Protein AF-A0A9D2PP36-F1 (afdb_monomer_lite)

Foldseek 3Di:
DKFFFPDPDDDDDPVRVVVVVVQQWDWDADPVGITIIADADLQDADPQLALPDDDDDPDPVVVLVVLVVQVVSKDKDKAWLLQKAKTFTDGGPDDQPDPSSVLLNVSSVSLCVALRMWIAGSVSHIARAHNQAVVQLCVQLVHDDPVLVVDDSHVNRVSSNVSSNPGGAMWIWMGTNRGTNHTKGPDPPIDDDDRPSVVVVVVVVVVVVVVVVVD

Secondary structure (DSSP, 8-state):
-EEEE---SPPPPHHHHHHHHHTTEEEEEETTEEEEEEEBP-----S---TT-----SSHHHHHHHHHHHHHH-EEEEEEGGG-EEEEEEEESS---SHHHHHHHHHHHHHHHHT-EEEE-TTS-EEEBPGGGHHHHHHHHT---TTTTTS-HHHHHHHHHHHHHH--SEEEEEEETTEEEEEEE-STTSPPP--HHHHHHHHHHHHHHHHHHT-

Sequence (215 aa):
MLASILWQGSLPDEEEIYRMKEAGYHFVEQADGFRICLSLDPTPSGNYYADSFSKEFRKEVELHEYLAEIEKRAQWITVPTKKMRVYATGRLVDGPKSKEEEHCARIFRDTQNSAGLLLKTDQQETYQMGKTAISTLEGRARISGNALGKVSTSVFSEILNECLKVAKGKALIRLSEGKVRAIHSAEKNGYQIFPLSELFMQASVYIHGEYEKTK

Structure (mmCIF, N/CA/C/O backbone):
data_AF-A0A9D2PP36-F1
#
_entry.id   AF-A0A9D2PP36-F1
#
loop_
_atom_site.group_PDB
_atom_site.id
_atom_site.type_symbol
_atom_site.label_atom_id
_atom_site.label_alt_id
_atom_site.label_comp_id
_atom_site.label_asym_id
_atom_site.label_entity_id
_atom_site.label_seq_id
_atom_site.pdbx_PDB_ins_code
_atom_site.Cartn_x
_atom_site.Cartn_y
_atom_site.Cartn_z
_atom_site.occupancy
_atom_site.B_iso_or_equiv
_atom_site.auth_seq_id
_atom_site.auth_comp_id
_atom_site.auth_asym_id
_atom_site.auth_atom_id
_atom_site.pdbx_PDB_model_num
ATOM 1 N N . MET A 1 1 ? 7.859 5.491 13.410 1.00 88.94 1 MET A N 1
ATOM 2 C CA . MET A 1 1 ? 7.066 6.710 13.122 1.00 88.94 1 MET A CA 1
ATOM 3 C C . MET A 1 1 ? 5.568 6.437 13.233 1.00 88.94 1 MET A C 1
ATOM 5 O O . MET A 1 1 ? 5.119 5.399 12.761 1.00 88.94 1 MET A O 1
ATOM 9 N N . LEU A 1 2 ? 4.807 7.362 13.830 1.00 92.88 2 LEU A N 1
ATOM 10 C CA . LEU A 1 2 ? 3.346 7.281 13.955 1.00 92.88 2 LEU A CA 1
ATOM 11 C C . LEU A 1 2 ? 2.645 8.207 12.956 1.00 92.88 2 LEU A C 1
ATOM 13 O O . LEU A 1 2 ? 2.985 9.388 12.845 1.00 92.88 2 LEU A O 1
ATOM 17 N N . ALA A 1 3 ? 1.624 7.679 12.287 1.00 94.25 3 ALA A N 1
ATOM 18 C CA . ALA A 1 3 ? 0.719 8.439 11.435 1.00 94.25 3 ALA A CA 1
ATOM 19 C C . ALA A 1 3 ? -0.715 8.310 11.946 1.00 94.25 3 ALA A C 1
ATOM 21 O O . ALA A 1 3 ? -1.180 7.206 12.230 1.00 94.25 3 ALA A O 1
ATOM 22 N N . SER A 1 4 ? -1.430 9.427 12.043 1.00 93.56 4 SER A N 1
ATOM 23 C CA . SER A 1 4 ? -2.863 9.400 12.297 1.00 93.56 4 SER A CA 1
ATOM 24 C C . SER A 1 4 ? -3.629 8.921 11.068 1.00 93.56 4 SER A C 1
ATOM 26 O O . SER A 1 4 ? -3.194 9.092 9.924 1.00 93.56 4 SER A O 1
ATOM 28 N N . ILE A 1 5 ? -4.792 8.333 11.316 1.00 94.12 5 ILE A N 1
ATOM 29 C CA . ILE A 1 5 ? -5.774 7.971 10.293 1.00 94.12 5 ILE A CA 1
ATOM 30 C C . ILE A 1 5 ? -6.944 8.953 10.335 1.00 94.12 5 ILE A C 1
ATOM 32 O O . ILE A 1 5 ? -7.252 9.515 11.388 1.00 94.12 5 ILE A O 1
ATOM 36 N N . LEU A 1 6 ? -7.609 9.166 9.200 1.00 89.38 6 LEU A N 1
ATOM 37 C CA . LEU A 1 6 ? -8.900 9.853 9.203 1.00 89.38 6 LEU A CA 1
ATOM 38 C C . LEU A 1 6 ? -9.965 8.874 9.702 1.00 89.38 6 LEU A C 1
ATOM 40 O O . LEU A 1 6 ? -10.354 7.951 8.992 1.00 89.38 6 LEU A O 1
ATOM 44 N N . TRP A 1 7 ? -10.391 9.061 10.949 1.00 82.69 7 TRP A N 1
ATOM 45 C CA . TRP A 1 7 ? -11.455 8.281 11.573 1.00 82.69 7 TRP A CA 1
ATOM 46 C C . TRP A 1 7 ? -12.788 9.008 11.403 1.00 82.69 7 TRP A C 1
ATOM 48 O O . TRP A 1 7 ? -12.932 10.133 11.876 1.00 82.69 7 TRP A O 1
ATOM 58 N N . GLN A 1 8 ? -13.750 8.380 10.725 1.00 67.06 8 GLN A N 1
ATOM 59 C CA . GLN A 1 8 ? -15.104 8.929 10.554 1.00 67.06 8 GLN A CA 1
ATOM 60 C C . GLN A 1 8 ? -16.155 8.265 11.452 1.00 67.06 8 GLN A C 1
ATOM 62 O O . GLN A 1 8 ? -17.318 8.658 11.427 1.00 67.06 8 GLN A O 1
ATOM 67 N N . GLY A 1 9 ? -15.758 7.284 12.267 1.00 69.75 9 GLY A N 1
ATOM 68 C CA . GLY A 1 9 ? -16.640 6.694 13.268 1.00 69.75 9 GLY A CA 1
ATOM 69 C C . GLY A 1 9 ? -16.872 7.623 14.461 1.00 69.75 9 GLY A C 1
ATOM 70 O O . GLY A 1 9 ? -16.144 8.596 14.674 1.00 69.75 9 GLY A O 1
ATOM 71 N N . SER A 1 10 ? -17.857 7.276 15.290 1.00 77.06 10 SER A N 1
ATOM 72 C CA . SER A 1 10 ? -17.939 7.812 16.649 1.00 77.06 10 SER A CA 1
ATOM 73 C C . SER A 1 10 ? -16.648 7.522 17.415 1.00 77.06 10 SER A C 1
ATOM 75 O O . SER A 1 10 ? -15.896 6.605 17.068 1.00 77.06 10 SER A O 1
ATOM 77 N N . LEU A 1 11 ? -16.377 8.313 18.454 1.00 80.44 11 LEU A N 1
ATOM 78 C CA . LEU A 1 11 ? -15.279 8.008 19.366 1.00 80.44 11 LEU A CA 1
ATOM 79 C C . LEU A 1 11 ? -15.478 6.589 19.926 1.00 80.44 11 LEU A C 1
ATOM 81 O O . LEU A 1 11 ? -16.582 6.304 20.399 1.00 80.44 11 LEU A O 1
ATOM 85 N N . PRO A 1 12 ? -14.456 5.717 19.846 1.00 87.31 12 PRO A N 1
ATOM 86 C CA . PRO A 1 12 ? -14.548 4.369 20.386 1.00 87.31 12 PRO A CA 1
ATOM 87 C C . PRO A 1 12 ? -14.834 4.403 21.888 1.00 87.31 12 PRO A C 1
ATOM 89 O O . PRO A 1 12 ? -14.264 5.231 22.606 1.00 87.31 12 PRO A O 1
ATOM 92 N N . ASP A 1 13 ? -15.698 3.508 22.364 1.00 91.44 13 ASP A N 1
ATOM 93 C CA . ASP A 1 13 ? -15.898 3.313 23.801 1.00 91.44 13 ASP A CA 1
ATOM 94 C C . ASP A 1 13 ? -14.671 2.651 24.456 1.00 91.44 13 ASP A C 1
ATOM 96 O O . ASP A 1 13 ? -13.736 2.219 23.784 1.00 91.44 13 ASP A O 1
ATOM 100 N N . GLU A 1 14 ? -14.638 2.584 25.786 1.00 91.06 14 GLU A N 1
ATOM 101 C CA . GLU A 1 14 ? -13.466 2.096 26.523 1.00 91.06 14 GLU A CA 1
ATOM 102 C C . GLU A 1 14 ? -13.079 0.648 26.164 1.00 91.06 14 GLU A C 1
ATOM 104 O O . GLU A 1 14 ? -11.891 0.327 26.041 1.00 91.06 14 GLU A O 1
ATOM 109 N N . GLU A 1 15 ? -14.067 -0.217 25.926 1.00 93.12 15 GLU A N 1
ATOM 110 C CA . GLU A 1 15 ? -13.839 -1.612 25.548 1.00 93.12 15 GLU A CA 1
ATOM 111 C C . GLU A 1 15 ? -13.311 -1.714 24.108 1.00 93.12 15 GLU A C 1
ATOM 113 O O . GLU A 1 15 ? -12.403 -2.496 23.808 1.00 93.12 15 GLU A O 1
ATOM 118 N N . GLU A 1 16 ? -13.835 -0.889 23.201 1.00 90.88 16 GLU A N 1
ATOM 119 C CA . GLU A 1 16 ? -13.342 -0.771 21.836 1.00 90.88 16 GLU A CA 1
ATOM 120 C C . GLU A 1 16 ? -11.911 -0.230 21.802 1.00 90.88 16 GLU A C 1
ATOM 122 O O . GLU A 1 16 ? -11.067 -0.814 21.120 1.00 90.88 16 GLU A O 1
ATOM 127 N N . ILE A 1 17 ? -11.595 0.799 22.595 1.00 91.38 17 ILE A N 1
ATOM 128 C CA . ILE A 1 17 ? -10.230 1.319 22.745 1.00 91.38 17 ILE A CA 1
ATOM 129 C C . ILE A 1 17 ? -9.283 0.205 23.192 1.00 91.38 17 ILE A C 1
ATOM 131 O O . ILE A 1 17 ? -8.188 0.087 22.640 1.00 91.38 17 ILE A O 1
ATOM 135 N N . TYR A 1 18 ? -9.680 -0.616 24.168 1.00 93.31 18 TYR A N 1
ATOM 136 C CA . TYR A 1 18 ? -8.857 -1.730 24.639 1.00 93.31 18 TYR A CA 1
ATOM 137 C C . TYR A 1 18 ? -8.550 -2.721 23.505 1.00 93.31 18 TYR A C 1
ATOM 139 O O . TYR A 1 18 ? -7.379 -2.967 23.204 1.00 93.31 18 TYR A O 1
ATOM 147 N N . ARG A 1 19 ? -9.579 -3.193 22.788 1.00 92.25 19 ARG A N 1
ATOM 148 C CA . ARG A 1 19 ? -9.412 -4.106 21.639 1.00 92.25 19 ARG A CA 1
ATOM 149 C C . ARG A 1 19 ? -8.581 -3.489 20.514 1.00 92.25 19 ARG A C 1
ATOM 151 O O . ARG A 1 19 ? -7.785 -4.170 19.868 1.00 92.25 19 ARG A O 1
ATOM 158 N N . MET A 1 20 ? -8.752 -2.194 20.258 1.00 91.75 20 MET A N 1
ATOM 159 C CA . MET A 1 20 ? -7.961 -1.469 19.266 1.00 91.75 20 MET A CA 1
ATOM 160 C C . MET A 1 20 ? -6.496 -1.365 19.704 1.00 91.75 20 MET A C 1
ATOM 162 O O . MET A 1 20 ? -5.602 -1.592 18.896 1.00 91.75 20 MET A O 1
ATOM 166 N N . LYS A 1 21 ? -6.200 -1.108 20.977 1.00 92.44 21 LYS A N 1
ATOM 167 C CA . LYS A 1 21 ? -4.812 -1.124 21.464 1.00 92.44 21 LYS A CA 1
ATOM 168 C C . LYS A 1 21 ? -4.155 -2.491 21.259 1.00 92.44 21 LYS A C 1
ATOM 170 O O . LYS A 1 21 ? -3.045 -2.541 20.735 1.00 92.44 21 LYS A O 1
ATOM 175 N N . GLU A 1 22 ? -4.853 -3.589 21.556 1.00 91.25 22 GLU A N 1
ATOM 176 C CA . GLU A 1 22 ? -4.356 -4.951 21.288 1.00 91.25 22 GLU A CA 1
ATOM 177 C C . GLU A 1 22 ? -4.108 -5.213 19.792 1.00 91.25 22 GLU A C 1
ATOM 179 O O . GLU A 1 22 ? -3.167 -5.910 19.408 1.00 91.25 22 GLU A O 1
ATOM 184 N N . ALA A 1 23 ? -4.909 -4.597 18.921 1.00 89.88 23 ALA A N 1
ATOM 185 C CA . ALA A 1 23 ? -4.732 -4.655 17.473 1.00 89.88 23 ALA A CA 1
ATOM 186 C C . ALA A 1 23 ? -3.631 -3.708 16.936 1.00 89.88 23 ALA A C 1
ATOM 188 O O . ALA A 1 23 ? -3.428 -3.629 15.718 1.00 89.88 23 ALA A O 1
ATOM 189 N N . GLY A 1 24 ? -2.908 -2.996 17.807 1.00 91.56 24 GLY A N 1
ATOM 190 C CA . GLY A 1 24 ? -1.782 -2.127 17.451 1.00 91.56 24 GLY A CA 1
ATOM 191 C C . GLY A 1 24 ? -2.177 -0.708 17.032 1.00 91.56 24 GLY A C 1
ATOM 192 O O . GLY A 1 24 ? -1.460 -0.083 16.252 1.00 91.56 24 GLY A O 1
ATOM 193 N N . TYR A 1 25 ? -3.330 -0.210 17.486 1.00 93.44 25 TYR A N 1
ATOM 194 C CA . TYR A 1 25 ? -3.702 1.198 17.329 1.00 93.44 25 TYR A CA 1
ATOM 195 C C . TYR A 1 25 ? -3.195 2.002 18.523 1.00 93.44 25 TYR A C 1
ATOM 197 O O . TYR A 1 25 ? -3.307 1.590 19.678 1.00 93.44 25 TYR A O 1
ATOM 205 N N . HIS A 1 26 ? -2.675 3.188 18.237 1.00 93.50 26 HIS A N 1
ATOM 206 C CA . HIS A 1 26 ? -2.198 4.124 19.239 1.00 93.50 26 HIS A CA 1
ATOM 207 C C . HIS A 1 26 ? -3.190 5.259 19.404 1.00 93.50 26 HIS A C 1
ATOM 209 O O . HIS A 1 26 ? -3.753 5.767 18.436 1.00 93.50 26 HIS A O 1
ATOM 215 N N . PHE A 1 27 ? -3.371 5.659 20.652 1.00 92.62 27 PHE A N 1
ATOM 216 C CA . PHE A 1 27 ? -4.319 6.677 21.043 1.00 92.62 27 PHE A CA 1
ATOM 217 C C . PHE A 1 27 ? -3.521 7.876 21.560 1.00 92.62 27 PHE A C 1
ATOM 219 O O . PHE A 1 27 ? -2.947 7.786 22.641 1.00 92.62 27 PHE A O 1
ATOM 226 N N . VAL A 1 28 ? -3.410 8.947 20.764 1.00 91.88 28 VAL A N 1
ATOM 227 C CA . VAL A 1 28 ? -2.498 10.070 21.040 1.00 91.88 28 VAL A CA 1
ATOM 228 C C . VAL A 1 28 ? -3.263 11.383 21.158 1.00 91.88 28 VAL A C 1
ATOM 230 O O . VAL A 1 28 ? -3.981 11.779 20.241 1.00 91.88 28 VAL A O 1
ATOM 233 N N . GLU A 1 29 ? -3.076 12.075 22.279 1.00 89.88 29 GLU A N 1
ATOM 234 C CA . GLU A 1 29 ? -3.601 13.421 22.500 1.00 89.88 29 GLU A CA 1
ATOM 235 C C . GLU A 1 29 ? -2.730 14.471 21.793 1.00 89.88 29 GLU A C 1
ATOM 237 O O . GLU A 1 29 ? -1.500 14.376 21.748 1.00 89.88 29 GLU A O 1
ATOM 242 N N . GLN A 1 30 ? -3.378 15.454 21.181 1.00 85.12 30 GLN A N 1
ATOM 243 C CA . GLN A 1 30 ? -2.770 16.560 20.450 1.00 85.12 30 GLN A CA 1
ATOM 244 C C . GLN A 1 30 ? -3.468 17.863 20.847 1.00 85.12 30 GLN A C 1
ATOM 246 O O . GLN A 1 30 ? -4.553 17.852 21.424 1.00 85.12 30 GLN A O 1
ATOM 251 N N . ALA A 1 31 ? -2.868 19.005 20.503 1.00 84.38 31 ALA A N 1
ATOM 252 C CA . ALA A 1 31 ? -3.434 20.316 20.831 1.00 84.38 31 ALA A CA 1
ATOM 253 C C . ALA A 1 31 ? -4.843 20.543 20.243 1.00 84.38 31 ALA A C 1
ATOM 255 O O . ALA A 1 31 ? -5.630 21.296 20.808 1.00 84.38 31 ALA A O 1
ATOM 256 N N . ASP A 1 32 ? -5.160 19.897 19.117 1.00 82.81 32 ASP A N 1
ATOM 257 C CA . ASP A 1 32 ? -6.461 19.945 18.440 1.00 82.81 32 ASP A CA 1
ATOM 258 C C . ASP A 1 32 ? -7.385 18.771 18.805 1.00 82.81 32 ASP A C 1
ATOM 260 O O . ASP A 1 32 ? -8.423 18.576 18.172 1.00 82.81 32 ASP A O 1
ATOM 264 N N . GLY A 1 33 ? -7.025 18.002 19.833 1.00 82.94 33 GLY A N 1
ATOM 265 C CA . GLY A 1 33 ? -7.810 16.896 20.355 1.00 82.94 33 GLY A CA 1
ATOM 266 C C . GLY A 1 33 ? -7.159 15.538 20.133 1.00 82.94 33 GLY A C 1
ATOM 267 O O . GLY A 1 33 ? -5.949 15.385 19.986 1.00 82.94 33 GLY A O 1
ATOM 268 N N . PHE A 1 34 ? -7.992 14.512 20.172 1.00 86.12 34 PHE A N 1
ATOM 269 C CA . PHE A 1 34 ? -7.550 13.135 20.256 1.00 86.12 34 PHE A CA 1
ATOM 270 C C . PHE A 1 34 ? -7.403 12.485 18.862 1.00 86.12 34 PHE A C 1
ATOM 272 O O . PHE A 1 34 ? -8.263 12.661 17.999 1.00 86.12 34 PHE A O 1
ATOM 279 N N . ARG A 1 35 ? -6.325 11.717 18.625 1.00 90.06 35 ARG A N 1
ATOM 280 C CA . ARG A 1 35 ? -6.049 11.049 17.338 1.00 90.06 35 ARG A CA 1
ATOM 281 C C . ARG A 1 35 ? -5.806 9.550 17.484 1.00 90.06 35 ARG A C 1
ATOM 283 O O . ARG A 1 35 ? -5.010 9.102 18.310 1.00 90.06 35 ARG A O 1
ATOM 290 N N . ILE A 1 36 ? -6.409 8.785 16.576 1.00 93.44 36 ILE A N 1
ATOM 291 C CA . ILE A 1 36 ? -6.114 7.362 16.379 1.00 93.44 36 ILE A CA 1
ATOM 292 C C . ILE A 1 36 ? -4.967 7.246 15.378 1.00 93.44 36 ILE A C 1
ATOM 294 O O . ILE A 1 36 ? -5.017 7.820 14.286 1.00 93.44 36 ILE A O 1
ATOM 298 N N . CYS A 1 37 ? -3.919 6.529 15.766 1.00 94.44 37 CYS A N 1
ATOM 299 C CA . CYS A 1 37 ? -2.658 6.468 15.044 1.00 94.44 37 CYS A CA 1
ATOM 300 C C . CYS A 1 37 ? -2.201 5.029 14.820 1.00 94.44 37 CYS A C 1
ATOM 302 O O . CYS A 1 37 ? -2.513 4.123 15.590 1.00 94.44 37 CYS A O 1
ATOM 304 N N . LEU A 1 38 ? -1.421 4.839 13.764 1.00 94.75 38 LEU A N 1
ATOM 305 C CA . LEU A 1 38 ? -0.800 3.578 13.398 1.00 94.75 38 LEU A CA 1
ATOM 306 C C . LEU A 1 38 ? 0.711 3.759 13.281 1.00 94.75 38 LEU A C 1
ATOM 308 O O . LEU A 1 38 ? 1.195 4.797 12.819 1.00 94.75 38 LEU A O 1
ATOM 312 N N . SER A 1 39 ? 1.444 2.732 13.701 1.00 93.94 39 SER A N 1
ATOM 313 C CA . SER A 1 39 ? 2.886 2.648 13.488 1.00 93.94 39 SER A CA 1
ATOM 314 C C . SER A 1 39 ? 3.156 2.269 12.040 1.00 93.94 39 SER A C 1
ATOM 316 O O . SER A 1 39 ? 2.715 1.218 11.576 1.00 93.94 39 SER A O 1
ATOM 318 N N . LEU A 1 40 ? 3.852 3.152 11.327 1.00 93.75 40 LEU A N 1
ATOM 319 C CA . LEU A 1 40 ? 4.241 2.919 9.944 1.00 93.75 40 LEU A CA 1
ATOM 320 C C . LEU A 1 40 ? 5.364 1.886 9.883 1.00 93.75 40 LEU A C 1
ATOM 322 O O . LEU A 1 40 ? 6.371 2.021 10.584 1.00 93.75 40 LEU A O 1
ATOM 326 N N . ASP A 1 41 ? 5.186 0.894 9.020 1.00 91.56 41 ASP A N 1
ATOM 327 C CA . ASP A 1 41 ? 6.193 -0.120 8.746 1.00 91.56 41 ASP A CA 1
ATOM 328 C C . ASP A 1 41 ? 7.430 0.507 8.068 1.00 91.56 41 ASP A C 1
ATOM 330 O O . ASP A 1 41 ? 7.282 1.334 7.157 1.00 91.56 41 ASP A O 1
ATOM 334 N N . PRO A 1 42 ? 8.659 0.151 8.486 1.00 84.75 42 PRO A N 1
ATOM 335 C CA . PRO A 1 42 ? 9.890 0.608 7.852 1.00 84.75 42 PRO A CA 1
ATOM 336 C C . PRO A 1 42 ? 10.219 -0.225 6.602 1.00 84.75 42 PRO A C 1
ATOM 338 O O . PRO A 1 42 ? 11.320 -0.766 6.476 1.00 84.75 42 PRO A O 1
ATOM 341 N N . THR A 1 43 ? 9.272 -0.334 5.667 1.00 85.00 43 THR A N 1
ATOM 342 C CA . THR A 1 43 ? 9.436 -1.146 4.456 1.00 85.00 43 THR A CA 1
ATOM 343 C C . THR A 1 43 ? 10.698 -0.717 3.696 1.00 85.00 43 THR A C 1
ATOM 345 O O . THR A 1 43 ? 10.878 0.485 3.439 1.00 85.00 43 THR A O 1
ATOM 348 N N . PRO A 1 44 ? 11.557 -1.667 3.270 1.00 81.44 44 PRO A N 1
ATOM 349 C CA . PRO A 1 44 ? 12.752 -1.346 2.508 1.00 81.44 44 PRO A CA 1
ATOM 350 C C . PRO A 1 44 ? 12.441 -0.458 1.303 1.00 81.44 44 PRO A C 1
ATOM 352 O O . PRO A 1 44 ? 11.571 -0.743 0.473 1.00 81.44 44 PRO A O 1
ATOM 355 N N . SER A 1 45 ? 13.170 0.645 1.218 1.00 79.75 45 SER A N 1
ATOM 356 C CA . SER A 1 45 ? 13.021 1.651 0.174 1.00 79.75 45 SER A CA 1
ATOM 357 C C . SER A 1 45 ? 14.387 2.027 -0.373 1.00 79.75 45 SER A C 1
ATOM 359 O O . SER A 1 45 ? 15.346 2.214 0.374 1.00 79.75 45 SER A O 1
ATOM 361 N N . GLY A 1 46 ? 14.490 2.093 -1.699 1.00 74.94 46 GLY A N 1
ATOM 362 C CA . GLY A 1 46 ? 15.550 2.838 -2.352 1.00 74.94 46 GLY A CA 1
ATOM 363 C C . GLY A 1 46 ? 15.132 4.298 -2.516 1.00 74.94 46 GLY A C 1
ATOM 364 O O . GLY A 1 46 ? 14.224 4.809 -1.864 1.00 74.94 46 GLY A O 1
ATOM 365 N N . ASN A 1 47 ? 15.765 4.986 -3.461 1.00 80.06 47 ASN A N 1
ATOM 366 C CA . ASN A 1 47 ? 15.405 6.366 -3.787 1.00 80.06 47 ASN A CA 1
ATOM 367 C C . ASN A 1 47 ? 14.183 6.472 -4.725 1.00 80.06 47 ASN A C 1
ATOM 369 O O . ASN A 1 47 ? 13.823 7.579 -5.121 1.00 80.06 47 ASN A O 1
ATOM 373 N N . TYR A 1 48 ? 13.543 5.353 -5.087 1.00 87.81 48 TYR A N 1
ATOM 374 C CA . TYR A 1 48 ? 12.551 5.265 -6.168 1.00 87.81 48 TYR A CA 1
ATOM 375 C C . TYR A 1 48 ? 11.121 5.063 -5.646 1.00 87.81 48 TYR A C 1
ATOM 377 O O . TYR A 1 48 ? 10.330 4.311 -6.211 1.00 87.81 48 TYR A O 1
ATOM 385 N N . TYR A 1 49 ? 10.783 5.722 -4.537 1.00 91.44 49 TYR A N 1
ATOM 386 C CA . TYR A 1 49 ? 9.492 5.545 -3.868 1.00 91.44 49 TYR A CA 1
ATOM 387 C C . TYR A 1 49 ? 8.356 6.396 -4.460 1.00 91.44 49 TYR A C 1
ATOM 389 O O . TYR A 1 49 ? 7.185 6.101 -4.209 1.00 91.44 49 TYR A O 1
ATOM 397 N N . ALA A 1 50 ? 8.668 7.468 -5.192 1.00 94.62 50 ALA A N 1
ATOM 398 C CA . ALA A 1 50 ? 7.662 8.424 -5.648 1.00 94.62 50 ALA A CA 1
ATOM 399 C C . ALA A 1 50 ? 6.740 7.803 -6.706 1.00 94.62 50 ALA A C 1
ATOM 401 O O . ALA A 1 50 ? 7.211 7.150 -7.634 1.00 94.62 50 ALA A O 1
ATOM 402 N N . ASP A 1 51 ? 5.431 8.028 -6.609 1.00 94.00 51 ASP A N 1
ATOM 403 C CA . ASP A 1 51 ? 4.483 7.468 -7.588 1.00 94.00 51 ASP A CA 1
ATOM 404 C C . ASP A 1 51 ? 4.586 8.124 -8.974 1.00 94.00 51 ASP A C 1
ATOM 406 O O . ASP A 1 51 ? 4.151 7.541 -9.964 1.00 94.00 51 ASP A O 1
ATOM 410 N N . SER A 1 52 ? 5.177 9.317 -9.054 1.00 94.00 52 SER A N 1
ATOM 411 C CA . SER A 1 52 ? 5.514 10.005 -10.306 1.00 94.00 52 SER A CA 1
ATOM 412 C C . SER A 1 52 ? 6.904 9.653 -10.842 1.00 94.00 52 SER A C 1
ATOM 414 O O . SER A 1 52 ? 7.342 10.247 -11.826 1.00 94.00 52 SER A O 1
ATOM 416 N N . PHE A 1 53 ? 7.626 8.735 -10.194 1.00 93.00 53 PHE A N 1
ATOM 417 C CA . PHE A 1 53 ? 8.975 8.375 -10.605 1.00 93.00 53 PHE A CA 1
ATOM 418 C C . PHE A 1 53 ? 8.991 7.769 -12.015 1.00 93.00 53 PHE A C 1
ATOM 420 O O . PHE A 1 53 ? 8.241 6.844 -12.326 1.00 93.00 53 PHE A O 1
ATOM 427 N N . SER A 1 54 ? 9.919 8.249 -12.840 1.00 92.19 54 SER A N 1
ATOM 428 C CA . SER A 1 54 ? 10.238 7.686 -14.148 1.00 92.19 54 SER A CA 1
ATOM 429 C C . SER A 1 54 ? 11.747 7.697 -14.368 1.00 92.19 54 SER A C 1
ATOM 431 O O . SER A 1 54 ? 12.451 8.585 -13.881 1.00 92.19 54 SER A O 1
ATOM 433 N N . LYS A 1 55 ? 12.249 6.725 -15.131 1.00 92.19 55 LYS A N 1
ATOM 434 C CA . LYS A 1 55 ? 13.659 6.632 -15.516 1.00 92.19 55 LYS A CA 1
ATOM 435 C C . LYS A 1 55 ? 13.780 6.110 -16.939 1.00 92.19 55 LYS A C 1
ATOM 437 O O . LYS A 1 55 ? 13.057 5.198 -17.327 1.00 92.19 55 LYS A O 1
ATOM 442 N N . GLU A 1 56 ? 14.714 6.686 -17.681 1.00 94.44 56 GLU A N 1
ATOM 443 C CA . GLU A 1 56 ? 15.049 6.288 -19.045 1.00 94.44 56 GLU A CA 1
ATOM 444 C C . GLU A 1 56 ? 16.408 5.586 -19.069 1.00 94.44 56 GLU A C 1
ATOM 446 O O . GLU A 1 56 ? 17.293 5.888 -18.263 1.00 94.44 56 GLU A O 1
ATOM 451 N N . PHE A 1 57 ? 16.568 4.657 -20.008 1.00 92.81 57 PHE A N 1
ATOM 452 C CA . PHE A 1 57 ? 17.781 3.864 -20.187 1.00 92.81 57 PHE A CA 1
ATOM 453 C C . PHE A 1 57 ? 18.226 3.951 -21.638 1.00 92.81 57 PHE A C 1
ATOM 455 O O . PHE A 1 57 ? 17.400 3.888 -22.548 1.00 92.81 57 PHE A O 1
ATOM 462 N N . ARG A 1 58 ? 19.536 4.092 -21.861 1.00 93.81 58 ARG A N 1
ATOM 463 C CA . ARG A 1 58 ? 20.103 4.104 -23.220 1.00 93.81 58 ARG A CA 1
ATOM 464 C C . ARG A 1 58 ? 20.581 2.729 -23.652 1.00 93.81 58 ARG A C 1
ATOM 466 O O . ARG A 1 58 ? 20.647 2.459 -24.847 1.00 93.81 58 ARG A O 1
ATOM 473 N N . LYS A 1 59 ? 20.942 1.884 -22.688 1.00 91.19 59 LYS A N 1
ATOM 474 C CA . LYS A 1 59 ? 21.381 0.512 -22.922 1.00 91.19 59 LYS A CA 1
ATOM 475 C C . LYS A 1 59 ? 20.443 -0.449 -22.219 1.00 91.19 59 LYS A C 1
ATOM 477 O O . LYS A 1 59 ? 20.044 -0.217 -21.082 1.00 91.19 59 LYS A O 1
ATOM 482 N N . GLU A 1 60 ? 20.169 -1.566 -22.874 1.00 88.75 60 GLU A N 1
ATOM 483 C CA . GLU A 1 60 ? 19.332 -2.621 -22.312 1.00 88.75 60 GLU A CA 1
ATOM 484 C C . GLU A 1 60 ? 19.914 -3.194 -21.009 1.00 88.75 60 GLU A C 1
ATOM 486 O O . GLU A 1 60 ? 19.186 -3.430 -20.050 1.00 88.75 60 GLU A O 1
ATOM 491 N N . VAL A 1 61 ? 21.241 -3.330 -20.935 1.00 89.50 61 VAL A N 1
ATOM 492 C CA . VAL A 1 61 ? 21.941 -3.808 -19.731 1.00 89.50 61 VAL A CA 1
ATOM 493 C C . VAL A 1 61 ? 21.628 -2.934 -18.511 1.00 89.50 61 VAL A C 1
ATOM 495 O O . VAL A 1 61 ? 21.369 -3.460 -17.434 1.00 89.50 61 VAL A O 1
ATOM 498 N N . GLU A 1 62 ? 21.557 -1.610 -18.684 1.00 92.25 62 GLU A N 1
ATOM 499 C CA . GLU A 1 62 ? 21.245 -0.676 -17.590 1.00 92.25 62 GLU A CA 1
ATOM 500 C C . GLU A 1 62 ? 19.802 -0.851 -17.083 1.00 92.25 62 GLU A C 1
ATOM 502 O O . GLU A 1 62 ? 19.539 -0.707 -15.886 1.00 92.25 62 GLU A O 1
ATOM 507 N N . LEU A 1 63 ? 18.860 -1.170 -17.983 1.00 90.88 63 LEU A N 1
ATOM 508 C CA . LEU A 1 63 ? 17.479 -1.495 -17.620 1.00 90.88 63 LEU A CA 1
ATOM 509 C C . LEU A 1 63 ? 17.428 -2.800 -16.816 1.00 90.88 63 LEU A C 1
ATOM 511 O O . LEU A 1 63 ? 16.774 -2.845 -15.776 1.00 90.88 63 LEU A O 1
ATOM 515 N N . HIS A 1 64 ? 18.135 -3.841 -17.260 1.00 88.69 64 HIS A N 1
ATOM 516 C CA . HIS A 1 64 ? 18.173 -5.135 -16.570 1.00 88.69 64 HIS A 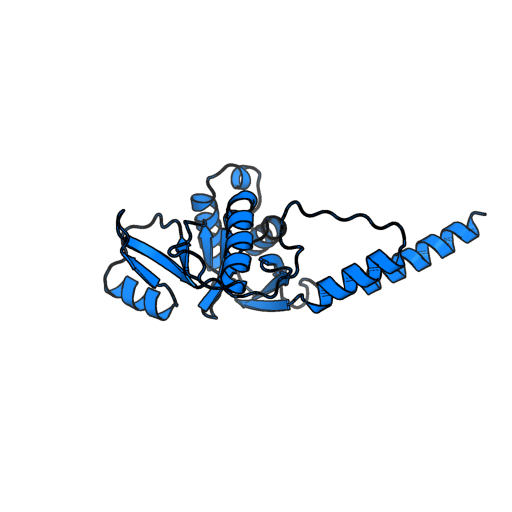CA 1
ATOM 517 C C . HIS A 1 64 ? 18.765 -5.044 -15.172 1.00 88.69 64 HIS A C 1
ATOM 519 O O . HIS A 1 64 ? 18.169 -5.556 -14.225 1.00 88.69 64 HIS A O 1
ATOM 525 N N . GLU A 1 65 ? 19.897 -4.355 -15.027 1.00 90.44 65 GLU A N 1
ATOM 526 C CA . GLU A 1 65 ? 20.520 -4.098 -13.726 1.00 90.44 65 GLU A CA 1
ATOM 527 C C . GLU A 1 65 ? 19.556 -3.355 -12.796 1.00 90.44 65 GLU A C 1
ATOM 529 O O . GLU A 1 65 ? 19.397 -3.716 -11.629 1.00 90.44 65 GLU A O 1
ATOM 534 N N . TYR A 1 66 ? 18.846 -2.354 -13.321 1.00 91.00 66 TYR A N 1
ATOM 535 C CA . TYR A 1 66 ? 17.852 -1.616 -12.554 1.00 91.00 66 TYR A CA 1
ATOM 536 C C . TYR A 1 66 ? 16.666 -2.485 -12.109 1.00 91.00 66 TYR A C 1
ATOM 538 O O . TYR A 1 66 ? 16.278 -2.428 -10.940 1.00 91.00 66 TYR A O 1
ATOM 546 N N . LEU A 1 67 ? 16.102 -3.297 -13.009 1.00 90.44 67 LEU A N 1
ATOM 547 C CA . LEU A 1 67 ? 14.996 -4.208 -12.695 1.00 90.44 67 LEU A CA 1
ATOM 548 C C . LEU A 1 67 ? 15.412 -5.252 -11.652 1.00 90.44 67 LEU A C 1
ATOM 550 O O . LEU A 1 67 ? 14.670 -5.486 -10.697 1.00 90.44 67 LEU A O 1
ATOM 554 N N . ALA A 1 68 ? 16.609 -5.829 -11.789 1.00 89.19 68 ALA A N 1
ATOM 555 C CA . ALA A 1 68 ? 17.150 -6.789 -10.831 1.00 89.19 68 ALA A CA 1
ATOM 556 C C . ALA A 1 68 ? 17.315 -6.168 -9.434 1.00 89.19 68 ALA A C 1
ATOM 558 O O . ALA A 1 68 ? 16.945 -6.778 -8.431 1.00 89.19 68 ALA A O 1
ATOM 559 N N . GLU A 1 69 ? 17.800 -4.927 -9.360 1.00 89.19 69 GLU A N 1
ATOM 560 C CA . GLU A 1 69 ? 17.950 -4.204 -8.097 1.00 89.19 69 GLU A CA 1
ATOM 561 C C . GLU A 1 69 ? 16.608 -3.864 -7.433 1.00 89.19 69 GLU A C 1
ATOM 563 O O . GLU A 1 69 ? 16.498 -3.934 -6.207 1.00 89.19 69 GLU A O 1
ATOM 568 N N . ILE A 1 70 ? 15.572 -3.513 -8.205 1.00 89.12 70 ILE A N 1
ATOM 569 C CA . ILE A 1 70 ? 14.218 -3.331 -7.654 1.00 89.12 70 ILE A CA 1
ATOM 570 C C . ILE A 1 70 ? 13.681 -4.648 -7.099 1.00 89.12 70 ILE A C 1
ATOM 572 O O . ILE A 1 70 ? 13.153 -4.665 -5.988 1.00 89.12 70 ILE A O 1
ATOM 576 N N . GLU A 1 71 ? 13.802 -5.744 -7.849 1.00 89.12 71 GLU A N 1
ATOM 577 C CA . GLU A 1 71 ? 13.289 -7.041 -7.403 1.00 89.12 71 GLU A CA 1
ATOM 578 C C . GLU A 1 71 ? 14.045 -7.577 -6.186 1.00 89.12 71 GLU A C 1
ATOM 580 O O . GLU A 1 71 ? 13.441 -8.166 -5.297 1.00 89.12 71 GLU A O 1
ATOM 585 N N . LYS A 1 72 ? 15.340 -7.282 -6.053 1.00 89.19 72 LYS A N 1
ATOM 586 C CA . LYS A 1 72 ? 16.116 -7.638 -4.859 1.00 89.19 72 LYS A CA 1
ATOM 587 C C . LYS A 1 72 ? 15.619 -6.946 -3.583 1.00 89.19 72 LYS A C 1
ATOM 589 O O . LYS A 1 72 ? 15.732 -7.512 -2.499 1.00 89.19 72 LYS A O 1
ATOM 594 N N . ARG A 1 73 ? 15.099 -5.717 -3.694 1.00 89.44 73 ARG A N 1
ATOM 595 C CA . ARG A 1 73 ? 14.516 -4.960 -2.566 1.00 89.44 73 ARG A CA 1
ATOM 596 C C . ARG A 1 73 ? 13.024 -5.225 -2.368 1.00 89.44 73 ARG A C 1
ATOM 598 O O . ARG A 1 73 ? 12.467 -4.817 -1.351 1.00 89.44 73 ARG A O 1
ATOM 605 N N . ALA A 1 74 ? 12.375 -5.854 -3.340 1.00 91.38 74 ALA A N 1
ATOM 606 C CA . ALA A 1 74 ? 10.972 -6.204 -3.277 1.00 91.38 74 ALA A CA 1
ATOM 607 C C . ALA A 1 74 ? 10.706 -7.279 -2.226 1.00 91.38 74 ALA A C 1
ATOM 609 O O . ALA A 1 74 ? 11.516 -8.176 -2.000 1.00 91.38 74 ALA A O 1
ATOM 610 N N . GLN A 1 75 ? 9.519 -7.232 -1.635 1.00 92.81 75 GLN A N 1
ATOM 611 C CA . GLN A 1 75 ? 9.025 -8.296 -0.775 1.00 92.81 75 GLN A CA 1
ATOM 612 C C . GLN A 1 75 ? 7.611 -8.684 -1.186 1.00 92.81 75 GLN A C 1
ATOM 614 O O . GLN A 1 75 ? 6.817 -7.859 -1.648 1.00 92.81 75 GLN A O 1
ATOM 619 N N . TRP A 1 76 ? 7.303 -9.960 -0.997 1.00 93.81 76 TRP A N 1
ATOM 620 C CA . TRP A 1 76 ? 5.987 -10.521 -1.240 1.00 93.81 76 TRP A CA 1
ATOM 621 C C . TRP A 1 76 ? 5.479 -11.151 0.047 1.00 93.81 76 TRP A C 1
ATOM 623 O O . TRP A 1 76 ? 6.088 -12.085 0.566 1.00 93.81 76 TRP A O 1
ATOM 633 N N . ILE A 1 77 ? 4.359 -10.645 0.554 1.00 94.50 77 ILE A N 1
ATOM 634 C CA . ILE A 1 77 ? 3.721 -11.161 1.768 1.00 94.50 77 ILE A CA 1
ATOM 635 C C . ILE A 1 77 ? 2.329 -11.687 1.444 1.00 94.50 77 ILE A C 1
ATOM 637 O O . ILE A 1 77 ? 1.669 -11.225 0.513 1.00 94.50 77 ILE A O 1
ATOM 641 N N . THR A 1 78 ? 1.867 -12.665 2.219 1.00 95.38 78 THR A N 1
ATOM 642 C CA . THR A 1 78 ? 0.529 -13.240 2.053 1.00 95.38 78 THR A CA 1
ATOM 643 C C . THR A 1 78 ? -0.316 -12.977 3.288 1.00 95.38 78 THR A C 1
ATOM 645 O O . THR A 1 78 ? 0.047 -13.394 4.383 1.00 95.38 78 THR A O 1
ATOM 648 N N . VAL A 1 79 ? -1.476 -12.348 3.100 1.00 95.12 79 VAL A N 1
ATOM 649 C CA . VAL A 1 79 ? -2.375 -11.938 4.190 1.00 95.12 79 VAL A CA 1
ATOM 650 C C . VAL A 1 79 ? -3.800 -12.417 3.899 1.00 95.12 79 VAL A C 1
ATOM 652 O O . VAL A 1 79 ? -4.270 -12.288 2.764 1.00 95.12 79 VAL A O 1
ATOM 655 N N . PRO A 1 80 ? -4.545 -12.974 4.873 1.00 95.31 80 PRO A N 1
ATOM 656 C CA . PRO A 1 80 ? -5.966 -13.255 4.683 1.00 95.31 80 PRO A CA 1
ATOM 657 C C . PRO A 1 80 ? -6.724 -11.973 4.313 1.00 95.31 80 PRO A C 1
ATOM 659 O O . PRO A 1 80 ? -6.695 -11.003 5.065 1.00 95.31 80 PRO A O 1
ATOM 662 N N . THR A 1 81 ? -7.456 -11.952 3.193 1.00 95.62 81 THR A N 1
ATOM 663 C CA . THR A 1 81 ? -8.066 -10.700 2.695 1.00 95.62 81 THR A CA 1
ATOM 664 C C . THR A 1 81 ? -9.006 -10.058 3.723 1.00 95.62 81 THR A C 1
ATOM 666 O O . THR A 1 81 ? -8.944 -8.856 3.948 1.00 95.62 81 THR A O 1
ATOM 669 N N . LYS A 1 82 ? -9.779 -10.869 4.456 1.00 95.19 82 LYS A N 1
ATOM 670 C CA . LYS A 1 82 ? -10.671 -10.408 5.537 1.00 95.19 82 LYS A CA 1
ATOM 671 C C . LYS A 1 82 ? -9.975 -9.723 6.722 1.00 95.19 82 LYS A C 1
ATOM 673 O O . LYS A 1 82 ? -10.638 -9.069 7.532 1.00 95.19 82 LYS A O 1
ATOM 678 N N . LYS A 1 83 ? -8.661 -9.917 6.868 1.00 93.62 83 LYS A N 1
ATOM 679 C CA . LYS A 1 83 ? -7.831 -9.338 7.933 1.00 93.62 83 LYS A CA 1
ATOM 680 C C . LYS A 1 83 ? -7.177 -8.018 7.526 1.00 93.62 83 LYS A C 1
ATOM 682 O O . LYS A 1 83 ? -6.662 -7.323 8.390 1.00 93.62 83 LYS A O 1
ATOM 687 N N . MET A 1 84 ? -7.245 -7.651 6.249 1.00 95.94 84 MET A N 1
ATOM 688 C CA . MET A 1 84 ? -6.774 -6.355 5.776 1.00 95.94 84 MET A CA 1
ATOM 689 C C . MET A 1 84 ? -7.731 -5.244 6.212 1.00 95.94 84 MET A C 1
ATOM 691 O O . MET A 1 84 ? -8.955 -5.417 6.199 1.00 95.94 84 MET A O 1
ATOM 695 N N . ARG A 1 85 ? -7.170 -4.092 6.570 1.00 95.81 85 ARG A N 1
ATOM 696 C CA . ARG A 1 85 ? -7.905 -2.848 6.795 1.00 95.81 85 ARG A CA 1
ATOM 697 C C . ARG A 1 85 ? -7.223 -1.710 6.060 1.00 95.81 85 ARG A C 1
ATOM 699 O O . ARG A 1 85 ? -6.000 -1.610 6.060 1.00 95.81 85 ARG A O 1
ATOM 706 N N . VAL A 1 86 ? -8.023 -0.871 5.426 1.00 97.19 86 VAL A N 1
ATOM 707 C CA . VAL A 1 86 ? -7.570 0.276 4.649 1.00 97.19 86 VAL A CA 1
ATOM 708 C C . VAL A 1 86 ? -7.975 1.543 5.385 1.00 97.19 86 VAL A C 1
ATOM 710 O O . VAL A 1 86 ? -9.101 1.643 5.864 1.00 97.19 86 VAL A O 1
ATOM 713 N N . TYR A 1 87 ? -7.067 2.508 5.464 1.00 97.12 87 TYR A N 1
ATOM 714 C CA . TYR A 1 87 ? -7.318 3.787 6.121 1.00 97.12 87 TYR A CA 1
ATOM 715 C C . TYR A 1 87 ? -6.928 4.939 5.220 1.00 97.12 87 TYR A C 1
ATOM 717 O O . TYR A 1 87 ? -5.873 4.894 4.592 1.00 97.12 87 TYR A O 1
ATOM 725 N N . ALA A 1 88 ? -7.733 5.996 5.205 1.00 97.19 88 ALA A N 1
ATOM 726 C CA . ALA A 1 88 ? -7.291 7.260 4.645 1.00 97.19 88 ALA A CA 1
ATOM 727 C C . ALA A 1 88 ? -6.215 7.897 5.542 1.00 97.19 88 ALA A C 1
ATOM 729 O O . ALA A 1 88 ? -6.322 7.910 6.773 1.00 97.19 88 ALA A O 1
ATOM 730 N N . THR A 1 89 ? -5.163 8.422 4.918 1.00 96.81 89 THR A N 1
ATOM 731 C CA . THR A 1 89 ? -4.039 9.056 5.612 1.00 96.81 89 THR A CA 1
ATOM 732 C C . THR A 1 89 ? -4.478 10.331 6.329 1.00 96.81 89 THR A C 1
ATOM 734 O O . THR A 1 89 ? -5.021 11.236 5.695 1.00 96.81 89 THR A O 1
ATOM 737 N N . GLY A 1 90 ? -4.184 10.431 7.625 1.00 94.31 90 GLY A N 1
ATOM 738 C CA . GLY A 1 90 ? -4.294 11.660 8.406 1.00 94.31 90 GLY A CA 1
ATOM 739 C C . GLY A 1 90 ? -3.017 12.495 8.301 1.00 94.31 90 GLY A C 1
ATOM 740 O O . GLY A 1 90 ? -2.720 13.051 7.248 1.00 94.31 90 GLY A O 1
ATOM 741 N N . ARG A 1 91 ? -2.259 12.611 9.394 1.00 92.75 91 ARG A N 1
ATOM 742 C CA . ARG A 1 91 ? -1.017 13.397 9.501 1.00 92.75 91 ARG A CA 1
ATOM 743 C C . ARG A 1 91 ? 0.030 12.636 10.308 1.00 92.75 91 ARG A C 1
ATOM 745 O O . ARG A 1 91 ? -0.315 11.791 11.126 1.00 92.75 91 ARG A O 1
ATOM 752 N N . LEU A 1 92 ? 1.305 12.963 10.126 1.00 93.50 92 LEU A N 1
ATOM 753 C CA . LEU A 1 92 ? 2.344 12.498 11.048 1.00 93.50 92 LEU A CA 1
ATOM 754 C C . LEU A 1 92 ? 2.148 13.166 12.415 1.00 93.50 92 LEU A C 1
ATOM 756 O O . LEU A 1 92 ? 1.828 14.353 12.475 1.00 93.50 92 LEU A O 1
ATOM 760 N N . VAL A 1 93 ? 2.286 12.386 13.487 1.00 89.38 93 VAL A N 1
ATOM 761 C CA . VAL A 1 93 ? 2.071 12.859 14.866 1.00 89.38 93 VAL A CA 1
ATOM 762 C C . VAL A 1 93 ? 3.270 13.665 15.353 1.00 89.38 93 VAL A C 1
ATOM 764 O O . VAL A 1 93 ? 3.114 14.798 15.793 1.00 89.38 93 VAL A O 1
ATOM 767 N N . ASP A 1 94 ? 4.462 13.092 15.202 1.00 86.31 94 ASP A N 1
ATOM 768 C CA . ASP A 1 94 ? 5.731 13.713 15.567 1.00 86.31 94 ASP A CA 1
ATOM 769 C C . ASP A 1 94 ? 6.563 14.015 14.318 1.00 86.31 94 ASP A C 1
ATOM 771 O O . ASP A 1 94 ? 6.415 13.378 13.268 1.00 86.31 94 ASP A O 1
ATOM 775 N N . GLY A 1 95 ? 7.489 14.965 14.456 1.00 86.56 95 GLY A N 1
ATOM 776 C CA . GLY A 1 95 ? 8.553 15.160 13.479 1.00 86.56 95 GLY A CA 1
ATOM 777 C C . GLY A 1 95 ? 9.539 13.979 13.468 1.00 86.56 95 GLY A C 1
ATOM 778 O O . GLY A 1 95 ? 9.749 13.353 14.510 1.00 86.56 95 GLY A O 1
ATOM 779 N N . PRO A 1 96 ? 10.158 13.677 12.313 1.00 90.88 96 PRO A N 1
ATOM 780 C CA . PRO A 1 96 ? 11.187 12.646 12.213 1.00 90.88 96 PRO A CA 1
ATOM 781 C C . PRO A 1 96 ? 12.390 12.967 13.106 1.00 90.88 96 PRO A C 1
ATOM 783 O O . PRO A 1 96 ? 12.883 14.095 13.120 1.00 90.88 96 PRO A O 1
ATOM 786 N N . LYS A 1 97 ? 12.881 11.960 13.831 1.00 91.50 97 LYS A N 1
ATOM 787 C CA . LYS A 1 97 ? 14.010 12.062 14.771 1.00 91.50 97 LYS A CA 1
ATOM 788 C C . LYS A 1 97 ? 15.294 11.421 14.233 1.00 91.50 97 LYS A C 1
ATOM 790 O O . LYS A 1 97 ? 16.351 11.571 14.838 1.00 91.50 97 LYS A O 1
ATOM 795 N N . SER A 1 98 ? 15.220 10.722 13.100 1.00 92.00 98 SER A N 1
ATOM 796 C CA . SER A 1 98 ? 16.355 10.079 12.428 1.00 92.00 98 SER A CA 1
ATOM 797 C C . SER A 1 98 ? 16.284 10.238 10.904 1.00 92.00 98 SER A C 1
ATOM 799 O O . SER A 1 98 ? 15.277 10.697 10.359 1.00 92.00 98 SER A O 1
ATOM 801 N N . LYS A 1 99 ? 17.350 9.846 10.192 1.00 89.62 99 LYS A N 1
ATOM 802 C CA . LYS A 1 99 ? 17.371 9.860 8.717 1.00 89.62 99 LYS A CA 1
ATOM 803 C C . LYS A 1 99 ? 16.378 8.862 8.120 1.00 89.62 99 LYS A C 1
ATOM 805 O O . LYS A 1 99 ? 15.740 9.161 7.116 1.00 89.62 99 LYS A O 1
ATOM 810 N N . GLU A 1 100 ? 16.240 7.700 8.746 1.00 89.25 100 GLU A N 1
ATOM 811 C CA . GLU A 1 100 ? 15.293 6.649 8.369 1.00 89.25 100 GLU A CA 1
ATOM 812 C C . GLU A 1 100 ? 13.857 7.145 8.559 1.00 89.25 100 GLU A C 1
ATOM 814 O O . GLU A 1 100 ? 13.004 6.952 7.692 1.00 89.25 100 GLU A O 1
ATOM 819 N N . GLU A 1 101 ? 13.602 7.862 9.655 1.00 91.06 101 GLU A N 1
ATOM 820 C CA . GLU A 1 101 ? 12.315 8.501 9.899 1.00 91.06 101 GLU A CA 1
ATOM 821 C C . GLU A 1 101 ? 12.023 9.621 8.894 1.00 91.06 101 GLU A C 1
ATOM 823 O O . GLU A 1 101 ? 10.909 9.682 8.380 1.00 91.06 101 GLU A O 1
ATOM 828 N N . GLU A 1 102 ? 12.994 10.467 8.536 1.00 92.50 102 GLU A N 1
ATOM 829 C CA . GLU A 1 102 ? 12.793 11.478 7.483 1.00 92.50 102 GLU A CA 1
ATOM 830 C C . GLU A 1 102 ? 12.483 10.815 6.133 1.00 92.50 102 GLU A C 1
ATOM 832 O O . GLU A 1 102 ? 11.612 11.273 5.391 1.00 92.50 102 GLU A O 1
ATOM 837 N N . HIS A 1 103 ? 13.146 9.700 5.817 1.00 91.62 103 HIS A N 1
ATOM 838 C CA . HIS A 1 103 ? 12.856 8.937 4.606 1.00 91.62 103 HIS A CA 1
ATOM 839 C C . HI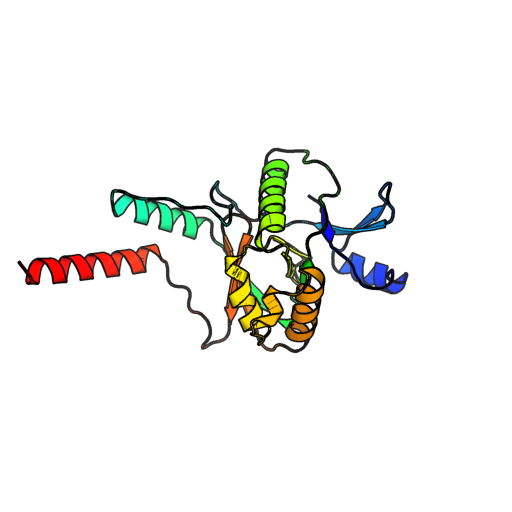S A 1 103 ? 11.427 8.368 4.619 1.00 91.62 103 HIS A C 1
ATOM 841 O O . HIS A 1 103 ? 10.673 8.567 3.664 1.00 91.62 103 HIS A O 1
ATOM 847 N N . CYS A 1 104 ? 11.009 7.758 5.732 1.00 92.62 104 CYS A N 1
ATOM 848 C CA . CYS A 1 104 ? 9.640 7.281 5.936 1.00 92.62 104 CYS A CA 1
ATOM 849 C C . CYS A 1 104 ? 8.609 8.422 5.828 1.00 92.62 104 CYS A C 1
ATOM 851 O O . CYS A 1 104 ? 7.589 8.279 5.148 1.00 92.62 104 CYS A O 1
ATOM 853 N N . ALA A 1 105 ? 8.899 9.595 6.402 1.00 94.06 105 ALA A N 1
ATOM 854 C CA . ALA A 1 105 ? 8.046 10.777 6.294 1.00 94.06 105 ALA A CA 1
ATOM 855 C C . ALA A 1 105 ? 7.883 11.244 4.842 1.00 94.06 105 ALA A C 1
ATOM 857 O O . ALA A 1 105 ? 6.782 11.614 4.433 1.00 94.06 105 ALA A O 1
ATOM 858 N N . ARG A 1 106 ? 8.948 11.203 4.032 1.00 94.69 106 ARG A N 1
ATOM 859 C CA . ARG A 1 106 ? 8.875 11.529 2.598 1.00 94.69 106 ARG A CA 1
ATOM 860 C C . ARG A 1 106 ? 7.991 10.550 1.825 1.00 94.69 106 ARG A C 1
ATOM 862 O O . ARG A 1 106 ? 7.195 10.996 1.000 1.00 94.69 106 ARG A O 1
ATOM 869 N N . ILE A 1 107 ? 8.088 9.252 2.110 1.00 95.50 107 ILE A N 1
ATOM 870 C CA . ILE A 1 107 ? 7.232 8.218 1.502 1.00 95.50 107 ILE A CA 1
ATOM 871 C C . ILE A 1 107 ? 5.767 8.419 1.905 1.00 95.50 107 ILE A C 1
ATOM 873 O O . ILE A 1 107 ? 4.867 8.311 1.066 1.00 95.50 107 ILE A O 1
ATOM 877 N N . PHE A 1 108 ? 5.519 8.747 3.175 1.00 95.75 108 PHE A N 1
ATOM 878 C CA . PHE A 1 108 ? 4.181 9.053 3.672 1.00 95.75 108 PHE A CA 1
ATOM 879 C C . PHE A 1 108 ? 3.587 10.284 2.978 1.00 95.75 108 PHE A C 1
ATOM 881 O O . PHE A 1 108 ? 2.468 10.208 2.483 1.00 95.75 108 PHE A O 1
ATOM 888 N N . ARG A 1 109 ? 4.343 11.384 2.855 1.00 95.94 109 ARG A N 1
ATOM 889 C CA . ARG A 1 109 ? 3.901 12.593 2.132 1.00 95.94 109 ARG A CA 1
ATOM 890 C C . ARG A 1 109 ? 3.587 12.297 0.662 1.00 95.94 109 ARG A C 1
ATOM 892 O O . ARG A 1 109 ? 2.575 12.764 0.151 1.00 95.94 109 ARG A O 1
ATOM 899 N N . ASP A 1 110 ? 4.417 11.500 -0.012 1.00 96.94 110 ASP A N 1
ATOM 900 C CA . ASP A 1 110 ? 4.141 11.082 -1.393 1.00 96.94 110 ASP A CA 1
ATOM 901 C C . ASP A 1 110 ? 2.850 10.258 -1.478 1.00 96.94 110 ASP A C 1
ATOM 903 O O . ASP A 1 110 ? 2.013 10.505 -2.336 1.00 96.94 110 ASP A O 1
ATOM 907 N N . THR A 1 111 ? 2.643 9.351 -0.521 1.00 97.12 111 THR A N 1
ATOM 908 C CA . THR A 1 111 ? 1.408 8.568 -0.393 1.00 97.12 111 THR A CA 1
ATOM 909 C C . THR A 1 111 ? 0.187 9.451 -0.172 1.00 97.12 111 THR A C 1
ATOM 911 O O . THR A 1 111 ? -0.817 9.234 -0.838 1.00 97.12 111 THR A O 1
ATOM 914 N N . GLN A 1 112 ? 0.260 10.466 0.695 1.00 96.19 112 GLN A N 1
ATOM 915 C CA . GLN A 1 112 ? -0.834 11.426 0.903 1.00 96.19 112 GLN A CA 1
ATOM 916 C C . GLN A 1 112 ? -1.220 12.154 -0.390 1.00 96.19 112 GLN A C 1
ATOM 918 O O . GLN A 1 112 ? -2.401 12.374 -0.640 1.00 96.19 112 GLN A O 1
ATOM 923 N N . ASN A 1 113 ? -0.228 12.501 -1.213 1.00 95.75 113 ASN A N 1
ATOM 924 C CA . ASN A 1 113 ? -0.433 13.232 -2.463 1.00 95.75 113 ASN A CA 1
ATOM 925 C C . ASN A 1 113 ? -0.899 12.341 -3.625 1.00 95.75 113 ASN A C 1
ATOM 927 O O . ASN A 1 113 ? -1.351 12.863 -4.644 1.00 95.75 113 ASN A O 1
ATOM 931 N N . SER A 1 114 ? -0.761 11.018 -3.504 1.00 95.12 114 SER A N 1
ATOM 932 C CA . SER A 1 114 ? -1.073 10.070 -4.569 1.00 95.12 114 SER A CA 1
ATOM 933 C C . SER A 1 114 ? -2.305 9.214 -4.262 1.00 95.12 114 SER A C 1
ATOM 935 O O . SER A 1 114 ? -3.391 9.510 -4.753 1.00 95.12 114 SER A O 1
ATOM 937 N N . ALA A 1 115 ? -2.153 8.140 -3.486 1.00 95.81 115 ALA A N 1
ATOM 938 C CA . ALA A 1 115 ? -3.228 7.211 -3.148 1.00 95.81 115 ALA A CA 1
ATOM 939 C C . ALA A 1 115 ? -4.050 7.688 -1.944 1.00 95.81 115 ALA A C 1
ATOM 941 O O . ALA A 1 115 ? -5.251 7.449 -1.878 1.00 95.81 115 ALA A O 1
ATOM 942 N N . GLY A 1 116 ? -3.395 8.333 -0.980 1.00 97.19 116 GLY A N 1
ATOM 943 C CA . GLY A 1 116 ? -3.972 8.765 0.290 1.00 97.19 116 GLY A CA 1
ATOM 944 C C . GLY A 1 116 ? -4.395 7.613 1.203 1.00 97.19 116 GLY A C 1
ATOM 945 O O . GLY A 1 116 ? -5.219 7.822 2.090 1.00 97.19 116 GLY A O 1
ATOM 946 N N . LEU A 1 117 ? -3.871 6.399 0.990 1.00 97.94 117 LEU A N 1
ATOM 947 C CA . LEU A 1 117 ? -4.284 5.191 1.706 1.00 97.94 117 LEU A CA 1
ATOM 948 C C . LEU A 1 117 ? -3.124 4.527 2.455 1.00 97.94 117 LEU A C 1
ATOM 950 O O . LEU A 1 117 ? -1.981 4.502 1.995 1.00 97.94 117 LEU A O 1
ATOM 954 N N . LEU A 1 118 ? -3.457 3.927 3.593 1.00 97.88 118 LEU A N 1
ATOM 955 C CA . LEU A 1 118 ? -2.624 3.011 4.361 1.00 97.88 118 LEU A CA 1
ATOM 956 C C . LEU A 1 118 ? -3.266 1.624 4.363 1.00 97.88 118 LEU A C 1
ATOM 958 O O . LEU A 1 118 ? -4.492 1.506 4.413 1.00 97.88 118 LEU A O 1
ATOM 962 N N . LEU A 1 119 ? -2.441 0.580 4.356 1.00 97.62 119 LEU A N 1
ATOM 963 C CA . LEU A 1 119 ? -2.865 -0.807 4.503 1.00 97.62 119 LEU A CA 1
ATOM 964 C C . LEU A 1 119 ? -2.368 -1.362 5.833 1.00 97.62 119 LEU A C 1
ATOM 966 O O . LEU A 1 119 ? -1.170 -1.567 6.007 1.00 97.62 119 LEU A O 1
ATOM 970 N N . LYS A 1 120 ? -3.292 -1.671 6.737 1.00 96.06 120 LYS A N 1
ATOM 971 C CA . LYS A 1 120 ? -3.018 -2.425 7.956 1.00 96.06 120 LYS A CA 1
ATOM 972 C C . LYS A 1 120 ? -3.321 -3.906 7.748 1.00 96.06 120 LYS A C 1
ATOM 974 O O . LYS A 1 120 ? -4.374 -4.264 7.209 1.00 96.06 120 LYS A O 1
ATOM 979 N N . THR A 1 121 ? -2.411 -4.761 8.195 1.00 92.88 121 THR A N 1
ATOM 980 C CA . THR A 1 121 ? -2.556 -6.224 8.166 1.00 92.88 121 THR A CA 1
ATOM 981 C C . THR A 1 121 ? -2.795 -6.771 9.580 1.00 92.88 121 THR A C 1
ATOM 983 O O . THR A 1 121 ? -2.880 -6.020 10.555 1.00 92.88 121 THR A O 1
ATOM 986 N N . ASP A 1 122 ? -2.945 -8.090 9.712 1.00 83.81 122 ASP A N 1
ATOM 987 C CA . ASP A 1 122 ? -3.029 -8.765 11.012 1.00 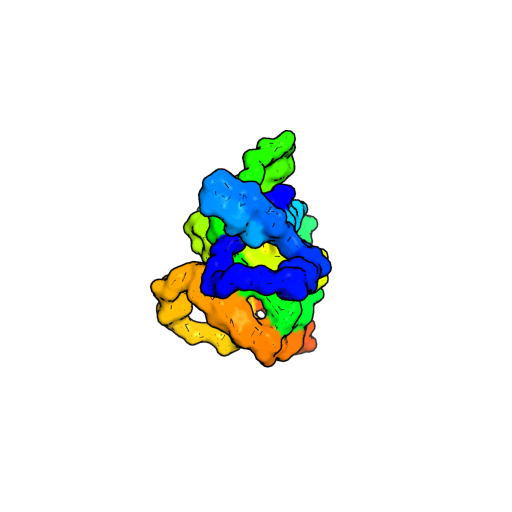83.81 122 ASP A CA 1
ATOM 988 C C . ASP A 1 122 ? -1.687 -8.861 11.747 1.00 83.81 122 ASP A C 1
ATOM 990 O O . ASP A 1 122 ? -1.686 -9.107 12.950 1.00 83.81 122 ASP A O 1
ATOM 994 N N . GLN A 1 123 ? -0.566 -8.594 11.076 1.00 75.88 123 GLN A N 1
ATOM 995 C CA . GLN A 1 123 ? 0.778 -8.594 11.666 1.00 75.88 123 GLN A CA 1
ATOM 996 C C . GLN A 1 123 ? 1.113 -7.272 12.381 1.00 75.88 123 GLN A C 1
ATOM 998 O O . GLN A 1 123 ? 2.269 -6.963 12.627 1.00 75.88 123 GLN A O 1
ATOM 1003 N N . GLN A 1 124 ? 0.089 -6.481 12.725 1.00 70.44 124 GLN A N 1
ATOM 1004 C CA . GLN A 1 124 ? 0.157 -5.135 13.314 1.00 70.44 124 GLN A CA 1
ATOM 1005 C C . GLN A 1 124 ? 0.815 -4.052 12.435 1.00 70.44 124 GLN A C 1
ATOM 1007 O O . GLN A 1 124 ? 0.517 -2.873 12.641 1.00 70.44 124 GLN A O 1
ATOM 1012 N N . GLU A 1 125 ? 1.588 -4.430 11.419 1.00 80.88 125 GLU A N 1
ATOM 1013 C CA . GLU A 1 125 ? 2.230 -3.554 10.438 1.00 80.88 125 GLU A CA 1
ATOM 1014 C C . GLU A 1 125 ? 1.217 -2.696 9.666 1.00 80.88 125 GLU A C 1
ATOM 1016 O O . GLU A 1 125 ? 0.099 -3.121 9.341 1.00 80.88 125 GLU A O 1
ATOM 1021 N N . THR A 1 126 ? 1.615 -1.455 9.377 1.00 95.25 126 THR A N 1
ATOM 1022 C CA . THR A 1 126 ? 0.839 -0.522 8.556 1.00 95.25 126 THR A CA 1
ATOM 1023 C C . THR A 1 126 ? 1.710 0.028 7.444 1.00 95.25 126 THR A C 1
ATOM 1025 O O . THR A 1 126 ? 2.651 0.781 7.685 1.00 95.25 126 THR A O 1
ATOM 1028 N N . TYR A 1 127 ? 1.355 -0.315 6.215 1.00 96.50 127 TYR A N 1
ATOM 1029 C CA . TYR A 1 127 ? 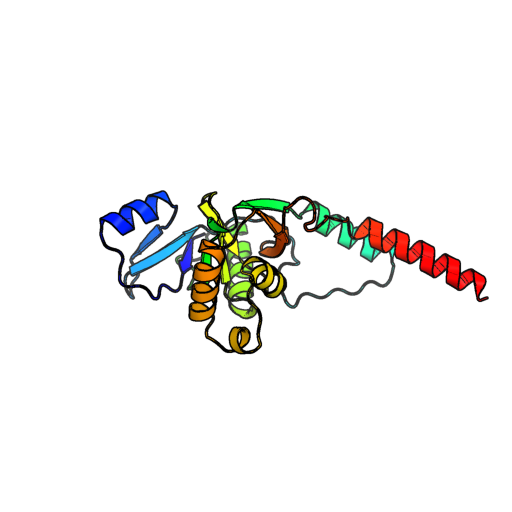2.109 0.038 5.026 1.00 96.50 127 TYR A CA 1
ATOM 1030 C C . TYR A 1 127 ? 1.501 1.241 4.314 1.00 96.50 127 TYR A C 1
ATOM 1032 O O . TYR A 1 127 ? 0.280 1.367 4.189 1.00 96.50 127 TYR A O 1
ATOM 1040 N N . GLN A 1 128 ? 2.358 2.100 3.779 1.00 97.12 128 GLN A N 1
ATOM 1041 C CA . GLN A 1 128 ? 1.969 3.182 2.889 1.00 97.12 128 GLN A CA 1
ATOM 1042 C C . GLN A 1 128 ? 1.586 2.609 1.516 1.00 97.12 128 GLN A C 1
ATOM 1044 O O . GLN A 1 128 ? 2.256 1.712 0.998 1.00 97.12 128 GLN A O 1
ATOM 1049 N N . MET A 1 129 ? 0.507 3.102 0.904 1.00 97.50 129 MET A N 1
ATOM 1050 C CA . MET A 1 129 ? 0.020 2.580 -0.376 1.00 97.50 129 MET A CA 1
ATOM 1051 C C . MET A 1 129 ? 0.463 3.438 -1.563 1.00 97.50 129 MET A C 1
ATOM 1053 O O . MET A 1 129 ? 0.287 4.651 -1.574 1.00 97.50 129 MET A O 1
ATOM 1057 N N . GLY A 1 130 ? 1.005 2.805 -2.602 1.00 97.25 130 GLY A N 1
ATOM 1058 C CA . GLY A 1 130 ? 1.230 3.458 -3.889 1.00 97.25 130 GLY A CA 1
ATOM 1059 C C . GLY A 1 130 ? -0.039 3.463 -4.740 1.00 97.25 130 GLY A C 1
ATOM 1060 O O . GLY A 1 130 ? -0.834 2.523 -4.697 1.00 97.25 130 GLY A O 1
ATOM 1061 N N . LYS A 1 131 ? -0.204 4.482 -5.588 1.00 96.12 131 LYS A N 1
ATOM 1062 C CA . LYS A 1 131 ? -1.333 4.605 -6.528 1.00 96.12 131 LYS A CA 1
ATOM 1063 C C . LYS A 1 131 ? -1.476 3.385 -7.444 1.00 96.12 131 LYS A C 1
ATOM 1065 O O . LYS A 1 131 ? -2.589 3.017 -7.809 1.00 96.12 131 LYS A O 1
ATOM 1070 N N . THR A 1 132 ? -0.367 2.722 -7.773 1.00 96.06 132 THR A N 1
ATOM 1071 C CA . THR A 1 132 ? -0.347 1.502 -8.598 1.00 96.06 132 THR A CA 1
ATOM 1072 C C . THR A 1 132 ? -1.097 0.330 -7.963 1.00 96.06 132 THR A C 1
ATOM 1074 O O . THR A 1 132 ? -1.591 -0.532 -8.682 1.00 96.06 132 THR A O 1
ATOM 1077 N N . ALA A 1 133 ? -1.220 0.295 -6.632 1.00 97.75 133 ALA A N 1
ATOM 1078 C CA . ALA A 1 133 ? -1.886 -0.796 -5.931 1.00 97.75 133 ALA A CA 1
ATOM 1079 C C . ALA A 1 133 ? -3.418 -0.688 -5.952 1.00 97.75 133 ALA A C 1
ATOM 1081 O O . ALA A 1 133 ? -4.086 -1.699 -5.730 1.00 97.75 133 ALA A O 1
ATOM 1082 N N . ILE A 1 134 ? -3.979 0.498 -6.226 1.00 97.38 134 ILE A N 1
ATOM 1083 C CA . ILE A 1 134 ? -5.416 0.781 -6.071 1.00 97.38 134 ILE A CA 1
ATOM 1084 C C . ILE A 1 134 ? -6.272 -0.178 -6.903 1.00 97.38 134 ILE A C 1
ATOM 1086 O O . ILE A 1 134 ? -7.156 -0.828 -6.357 1.00 97.38 134 ILE A O 1
ATOM 1090 N N . SER A 1 135 ? -5.972 -0.347 -8.193 1.00 96.50 135 SER A N 1
ATOM 1091 C CA . SER A 1 135 ? -6.763 -1.223 -9.073 1.00 96.50 135 SER A CA 1
ATOM 1092 C C . SER A 1 135 ? -6.726 -2.688 -8.627 1.00 96.50 135 SER A C 1
ATOM 1094 O O . SER A 1 135 ? -7.728 -3.400 -8.662 1.00 96.50 135 SER A O 1
ATOM 1096 N N . THR A 1 136 ? -5.569 -3.153 -8.154 1.00 97.50 136 THR A N 1
ATOM 1097 C CA . THR A 1 136 ? -5.414 -4.525 -7.655 1.00 97.50 136 THR A CA 1
ATOM 1098 C C . THR A 1 136 ? -6.133 -4.729 -6.316 1.00 97.50 136 THR A C 1
ATOM 1100 O O . THR A 1 136 ? -6.754 -5.771 -6.100 1.00 97.50 136 THR A O 1
ATOM 1103 N N . LEU A 1 137 ? -6.149 -3.705 -5.455 1.00 97.88 137 LEU A N 1
ATOM 1104 C CA . LEU A 1 137 ? -6.916 -3.684 -4.213 1.00 97.88 137 LEU A CA 1
ATOM 1105 C C . LEU A 1 137 ? -8.427 -3.721 -4.475 1.00 97.88 137 LEU A C 1
ATOM 1107 O O . LEU A 1 137 ? -9.123 -4.525 -3.859 1.00 97.88 137 LEU A O 1
ATOM 1111 N N . GLU A 1 138 ? -8.927 -2.910 -5.410 1.00 97.38 138 GLU A N 1
ATOM 1112 C CA . GLU A 1 138 ? -10.323 -2.944 -5.865 1.00 97.38 138 GLU A CA 1
ATOM 1113 C C . GLU A 1 138 ? -10.698 -4.342 -6.371 1.00 97.38 138 GLU A C 1
ATOM 1115 O O . GLU A 1 138 ? -11.702 -4.916 -5.943 1.00 97.38 138 GLU A O 1
ATOM 1120 N N . GLY A 1 139 ? -9.828 -4.954 -7.182 1.00 95.56 139 GLY A N 1
ATOM 1121 C CA . GLY A 1 139 ? -9.983 -6.338 -7.630 1.00 95.56 139 GLY A CA 1
ATOM 1122 C C . GLY A 1 139 ? -10.054 -7.343 -6.474 1.00 95.56 139 GLY A C 1
ATOM 1123 O O . GLY A 1 139 ? -10.857 -8.279 -6.512 1.00 95.56 139 GLY A O 1
ATOM 1124 N N . ARG A 1 140 ? -9.275 -7.143 -5.402 1.00 95.94 140 ARG A N 1
ATOM 1125 C CA . ARG A 1 140 ? -9.347 -7.973 -4.184 1.00 95.94 140 ARG A CA 1
ATOM 1126 C C . ARG A 1 140 ? -10.604 -7.749 -3.361 1.00 95.94 140 ARG A C 1
ATOM 1128 O O . ARG A 1 140 ? -11.127 -8.718 -2.811 1.00 95.94 140 ARG A O 1
ATOM 1135 N N . ALA A 1 141 ? -11.093 -6.519 -3.311 1.00 96.38 141 ALA A N 1
ATOM 1136 C CA . ALA A 1 141 ? -12.380 -6.173 -2.725 1.00 96.38 141 ALA A CA 1
ATOM 1137 C C . ALA A 1 141 ? -13.567 -6.584 -3.622 1.00 96.38 141 ALA A C 1
ATOM 1139 O O . ALA A 1 141 ? -14.698 -6.605 -3.151 1.00 96.38 141 ALA A O 1
ATOM 1140 N N . ARG A 1 142 ? -13.319 -6.978 -4.882 1.00 94.88 142 ARG A N 1
ATOM 1141 C CA . ARG A 1 142 ? -14.334 -7.302 -5.902 1.00 94.88 142 ARG A CA 1
ATOM 1142 C C . ARG A 1 142 ? -15.268 -6.131 -6.207 1.00 94.88 142 ARG A C 1
ATOM 1144 O O . ARG A 1 142 ? -16.462 -6.324 -6.427 1.00 94.88 142 ARG A O 1
ATOM 1151 N N . ILE A 1 143 ? -14.708 -4.929 -6.232 1.00 96.00 143 ILE A N 1
ATOM 1152 C CA . ILE A 1 143 ? -15.407 -3.709 -6.627 1.00 96.00 143 ILE A CA 1
ATOM 1153 C C . ILE A 1 143 ? -14.744 -3.108 -7.860 1.00 96.00 143 ILE A C 1
ATOM 1155 O O . ILE A 1 143 ? -13.571 -3.347 -8.132 1.00 96.00 143 ILE A O 1
ATOM 1159 N N . SER A 1 144 ? -15.512 -2.335 -8.616 1.00 95.88 144 SER A N 1
ATOM 1160 C CA . SER A 1 144 ? -15.029 -1.583 -9.770 1.00 95.88 144 SER A CA 1
ATOM 1161 C C . SER A 1 144 ? -16.043 -0.504 -10.130 1.00 95.88 144 SER A C 1
ATOM 1163 O O . SER A 1 144 ? -17.243 -0.711 -9.938 1.00 95.88 144 SER A O 1
ATOM 1165 N N . GLY A 1 145 ? -15.593 0.604 -10.715 1.00 95.12 145 GLY A N 1
ATOM 1166 C CA . GLY A 1 145 ? -16.482 1.595 -11.321 1.00 95.12 145 GLY A CA 1
ATOM 1167 C C . GLY A 1 145 ? -15.997 3.032 -11.165 1.00 95.12 145 GLY A C 1
ATOM 1168 O O . GLY A 1 145 ? -15.327 3.388 -10.202 1.00 95.12 145 GLY A O 1
ATOM 1169 N N . ASN A 1 146 ? -16.406 3.892 -12.099 1.00 94.12 146 ASN A N 1
ATOM 1170 C CA . ASN A 1 146 ? -15.928 5.278 -12.189 1.00 94.12 146 ASN A CA 1
ATOM 1171 C C . ASN A 1 146 ? -16.282 6.152 -10.974 1.00 94.12 146 ASN A C 1
ATOM 1173 O O . ASN A 1 146 ? -15.649 7.183 -10.761 1.00 94.12 146 ASN A O 1
ATOM 1177 N N . ALA A 1 147 ? -17.307 5.782 -10.200 1.00 95.62 147 ALA A N 1
ATOM 1178 C CA . ALA A 1 147 ? -17.696 6.515 -8.998 1.00 95.62 147 ALA A CA 1
ATOM 1179 C C . ALA A 1 147 ? -16.655 6.390 -7.872 1.00 95.62 147 ALA A C 1
ATOM 1181 O O . ALA A 1 147 ? -16.485 7.335 -7.107 1.00 95.62 147 ALA A O 1
ATOM 1182 N N . LEU A 1 148 ? -15.924 5.268 -7.806 1.00 94.88 148 LEU A N 1
ATOM 1183 C CA . LEU A 1 148 ? -14.931 5.009 -6.758 1.00 94.88 148 LEU A CA 1
ATOM 1184 C C . LEU A 1 148 ? -13.796 6.042 -6.776 1.00 94.88 148 LEU A C 1
ATOM 1186 O O . LEU A 1 148 ? -13.383 6.518 -5.728 1.00 94.88 148 LEU A O 1
ATOM 1190 N N . GLY A 1 149 ? -13.368 6.480 -7.963 1.00 91.06 149 GLY A N 1
ATOM 1191 C CA . GLY A 1 149 ? -12.356 7.531 -8.107 1.00 91.06 149 GLY A CA 1
ATOM 1192 C C . GLY A 1 149 ? -12.856 8.960 -7.850 1.00 91.06 149 GLY A C 1
ATOM 1193 O O . GLY A 1 149 ? -12.065 9.894 -7.945 1.00 91.06 149 GLY A O 1
ATOM 1194 N N . LYS A 1 150 ? -14.156 9.157 -7.583 1.00 95.12 150 LYS A N 1
ATOM 1195 C CA . LYS A 1 150 ? -14.772 10.481 -7.362 1.00 95.12 150 LYS A CA 1
ATOM 1196 C C . LYS A 1 150 ? -15.159 10.742 -5.910 1.00 95.12 150 LYS A C 1
ATOM 1198 O O . LYS A 1 150 ? -15.384 11.895 -5.550 1.00 95.12 150 LYS A O 1
ATOM 1203 N N . VAL A 1 151 ? -15.297 9.696 -5.100 1.00 95.94 151 VAL A N 1
ATOM 1204 C CA . VAL A 1 151 ? -15.581 9.846 -3.669 1.00 95.94 151 VAL A CA 1
ATOM 1205 C C . VAL A 1 151 ? -14.324 10.286 -2.918 1.00 95.94 151 VAL A C 1
ATOM 1207 O O . VAL A 1 151 ? -13.207 10.162 -3.419 1.00 95.94 151 VAL A O 1
ATOM 1210 N N . SER A 1 152 ? -14.497 10.810 -1.704 1.00 95.19 152 SER A N 1
ATOM 1211 C CA . SER A 1 152 ? -13.353 11.146 -0.857 1.00 95.19 152 SER A CA 1
ATOM 1212 C C . SER A 1 152 ? -12.576 9.885 -0.470 1.00 95.19 152 SER A C 1
ATOM 1214 O O . SER A 1 152 ? -13.146 8.801 -0.335 1.00 95.19 152 SER A O 1
ATOM 1216 N N . THR A 1 153 ? -11.274 10.027 -0.227 1.00 94.94 153 THR A N 1
ATOM 1217 C CA . THR A 1 153 ? -10.405 8.906 0.158 1.00 94.94 153 THR A CA 1
ATOM 1218 C C . THR A 1 153 ? -10.882 8.195 1.428 1.00 94.94 153 THR A C 1
ATOM 1220 O O . THR A 1 153 ? -10.742 6.979 1.539 1.00 94.94 153 THR A O 1
ATOM 1223 N N . SER A 1 154 ? -11.498 8.927 2.365 1.00 94.69 154 SER A N 1
ATOM 1224 C CA . SER A 1 154 ? -12.098 8.337 3.569 1.00 94.69 154 SER A CA 1
ATOM 1225 C C . SER A 1 154 ? -13.259 7.409 3.224 1.00 94.69 154 SER A C 1
ATOM 1227 O O . SER A 1 154 ? -13.221 6.231 3.576 1.00 94.69 154 SER A O 1
ATOM 1229 N N . VAL A 1 155 ? -14.225 7.901 2.442 1.00 95.94 155 VAL A N 1
ATOM 1230 C CA . VAL A 1 155 ? -15.378 7.108 1.988 1.00 95.94 155 VAL A CA 1
ATOM 1231 C C . VAL A 1 155 ? -14.915 5.909 1.162 1.00 95.94 155 VAL A C 1
ATOM 1233 O O . VAL A 1 155 ? -15.414 4.799 1.332 1.00 95.94 155 VAL A O 1
ATOM 1236 N N . PHE A 1 156 ? -13.913 6.094 0.300 1.00 96.75 156 PHE A N 1
ATOM 1237 C CA . PHE A 1 156 ? -13.340 4.992 -0.466 1.00 96.75 156 PHE A CA 1
ATOM 1238 C C . PHE A 1 156 ? -12.741 3.904 0.439 1.00 96.75 156 PHE A C 1
ATOM 1240 O O . PHE A 1 156 ? -12.985 2.719 0.216 1.00 96.75 156 PHE A O 1
ATOM 1247 N N . SER A 1 157 ? -12.008 4.288 1.491 1.00 96.75 157 SER A N 1
ATOM 1248 C CA . SER A 1 157 ? -11.434 3.338 2.451 1.00 96.75 157 SER A CA 1
ATOM 1249 C C . SER A 1 157 ? -12.500 2.544 3.218 1.00 96.75 157 SER A C 1
ATOM 1251 O O . SER A 1 157 ? -12.318 1.353 3.469 1.00 96.75 157 SER A O 1
ATOM 1253 N N . GLU A 1 158 ? -13.646 3.156 3.519 1.00 95.69 158 GLU A N 1
ATOM 1254 C CA . GLU A 1 158 ? -14.790 2.489 4.151 1.00 95.69 158 GLU A CA 1
ATOM 1255 C C . GLU A 1 158 ? -15.447 1.475 3.216 1.00 95.69 158 GLU A C 1
ATOM 1257 O O . GLU A 1 158 ? -15.615 0.318 3.602 1.00 95.69 158 GLU A O 1
ATOM 1262 N N . ILE A 1 159 ? -15.729 1.869 1.967 1.00 97.00 159 ILE A N 1
ATOM 1263 C CA . ILE A 1 159 ? -16.254 0.962 0.932 1.00 97.00 159 ILE A CA 1
ATOM 1264 C C . ILE A 1 159 ? -15.332 -0.254 0.792 1.00 97.00 159 ILE A C 1
ATOM 1266 O O . ILE A 1 159 ? -15.789 -1.397 0.823 1.00 97.00 159 ILE A O 1
ATOM 1270 N N . LEU A 1 160 ? -14.021 -0.015 0.693 1.00 97.56 160 LEU A N 1
ATOM 1271 C CA . LEU A 1 160 ? -13.024 -1.079 0.632 1.00 97.56 160 LEU A CA 1
ATOM 1272 C C . LEU A 1 160 ? -13.098 -1.989 1.860 1.00 97.56 160 LEU A C 1
ATOM 1274 O O . LEU A 1 160 ? -13.115 -3.207 1.706 1.00 97.56 160 LEU A O 1
ATOM 1278 N N . ASN A 1 161 ? -13.170 -1.431 3.067 1.00 97.06 161 ASN A N 1
ATOM 1279 C CA . ASN A 1 161 ? -13.239 -2.217 4.295 1.00 97.06 161 ASN A CA 1
ATOM 1280 C C . ASN A 1 161 ? -14.498 -3.089 4.372 1.00 97.06 161 ASN A C 1
ATOM 1282 O O . ASN A 1 161 ? -14.384 -4.257 4.749 1.00 97.06 161 ASN A O 1
ATOM 1286 N N . GLU A 1 162 ? -15.671 -2.579 3.987 1.00 97.06 162 GLU A N 1
ATOM 1287 C CA . GLU A 1 162 ? -16.904 -3.378 3.946 1.00 97.06 162 GLU A CA 1
ATOM 1288 C C . GLU A 1 162 ? -16.790 -4.550 2.967 1.00 97.06 162 GLU A C 1
ATOM 1290 O O . GLU A 1 162 ? -17.123 -5.692 3.297 1.00 97.06 162 GLU A O 1
ATOM 1295 N N . CYS A 1 163 ? -16.223 -4.307 1.787 1.00 97.19 163 CYS A N 1
ATOM 1296 C CA . CYS A 1 163 ? -16.030 -5.348 0.786 1.00 97.19 163 CYS A CA 1
ATOM 1297 C C . CYS A 1 163 ? -14.944 -6.365 1.184 1.00 97.19 163 CYS A C 1
ATOM 1299 O O . CYS A 1 163 ? -15.116 -7.572 0.995 1.00 97.19 163 CYS A O 1
ATOM 1301 N N . LEU A 1 164 ? -13.839 -5.920 1.791 1.00 96.62 164 LEU A N 1
ATOM 1302 C CA . LEU A 1 164 ? -12.759 -6.797 2.255 1.00 96.62 164 LEU A CA 1
ATOM 1303 C C . LEU A 1 164 ? -13.212 -7.720 3.394 1.00 96.62 164 LEU A C 1
ATOM 1305 O O . LEU A 1 164 ? -12.786 -8.875 3.427 1.00 96.62 164 LEU A O 1
ATOM 1309 N N . LYS A 1 165 ? -14.099 -7.265 4.295 1.00 94.88 165 LYS A N 1
ATOM 1310 C CA . LYS A 1 165 ? -14.654 -8.088 5.393 1.00 94.88 165 LYS A CA 1
ATOM 1311 C C . LYS A 1 165 ? -15.324 -9.367 4.885 1.00 94.88 165 LYS A C 1
ATOM 1313 O O . LYS A 1 165 ? -15.189 -10.414 5.519 1.00 94.88 165 LYS A O 1
ATOM 1318 N N . VAL A 1 166 ? -16.020 -9.287 3.750 1.00 94.88 166 VAL A N 1
ATOM 1319 C CA . VAL A 1 166 ? -16.741 -10.418 3.139 1.00 94.88 166 VAL A CA 1
ATOM 1320 C C . VAL A 1 166 ? -15.925 -11.151 2.068 1.00 94.88 166 VAL A C 1
ATOM 1322 O O . VAL A 1 166 ? -16.318 -12.228 1.610 1.00 94.88 166 VAL A O 1
ATOM 1325 N N . ALA A 1 167 ? -14.773 -10.603 1.673 1.00 91.56 167 ALA A N 1
ATOM 1326 C CA . ALA A 1 167 ? -13.904 -11.207 0.676 1.00 91.56 167 ALA A CA 1
ATOM 1327 C C . ALA A 1 167 ? -13.274 -12.517 1.183 1.00 91.56 167 ALA A C 1
ATOM 1329 O O . ALA A 1 167 ? -12.815 -12.643 2.322 1.00 91.56 167 ALA A O 1
ATOM 1330 N N . LYS A 1 168 ? -13.223 -13.513 0.292 1.00 90.94 168 LYS A N 1
ATOM 1331 C CA . LYS A 1 168 ? -12.634 -14.832 0.558 1.00 90.94 168 LYS A CA 1
ATOM 1332 C C . LYS A 1 168 ? -11.214 -14.934 -0.001 1.00 90.94 168 LYS A C 1
ATOM 1334 O O . LYS A 1 168 ? -10.857 -14.272 -0.979 1.00 90.94 168 LYS A O 1
ATOM 1339 N N . GLY A 1 169 ? -10.444 -15.841 0.590 1.00 93.56 169 GLY A N 1
ATOM 1340 C CA . GLY A 1 169 ? -9.096 -16.179 0.148 1.00 93.56 169 GLY A CA 1
ATOM 1341 C C . GLY A 1 169 ? -8.008 -15.290 0.743 1.00 93.56 169 GLY A C 1
ATOM 1342 O O . GLY A 1 169 ? -8.239 -14.496 1.664 1.00 93.56 169 GLY A O 1
ATOM 1343 N N . LYS A 1 170 ? -6.800 -15.468 0.220 1.00 95.56 170 LYS A N 1
ATOM 1344 C CA . LYS A 1 170 ? -5.604 -14.732 0.633 1.00 95.56 170 LYS A CA 1
ATOM 1345 C C . LYS A 1 170 ? -5.185 -13.718 -0.434 1.00 95.56 170 LYS A C 1
ATOM 1347 O O . LYS A 1 170 ? -5.328 -13.952 -1.635 1.00 95.56 170 LYS A O 1
ATOM 1352 N N . ALA A 1 171 ? -4.677 -12.582 0.026 1.00 96.00 171 ALA A N 1
ATOM 1353 C CA . ALA A 1 171 ? -4.054 -11.564 -0.799 1.00 96.00 171 ALA A CA 1
ATOM 1354 C C . ALA A 1 171 ? -2.534 -11.764 -0.808 1.00 96.00 171 ALA A C 1
ATOM 1356 O O . ALA A 1 171 ? -1.938 -11.976 0.245 1.00 96.00 171 ALA A O 1
ATOM 1357 N N . LEU A 1 172 ? -1.937 -11.680 -1.991 1.00 97.06 172 LEU A N 1
ATOM 1358 C CA . LEU A 1 172 ? -0.503 -11.632 -2.232 1.00 97.06 172 LEU A CA 1
ATOM 1359 C C . LEU A 1 172 ? -0.119 -10.164 -2.440 1.00 97.06 172 LEU A C 1
ATOM 1361 O O . LEU A 1 172 ? -0.471 -9.568 -3.457 1.00 97.06 172 LEU A O 1
ATOM 1365 N N . ILE A 1 173 ? 0.543 -9.565 -1.459 1.00 96.56 173 ILE A N 1
ATOM 1366 C CA . ILE A 1 173 ? 0.877 -8.142 -1.446 1.00 96.56 173 ILE A CA 1
ATOM 1367 C C . ILE A 1 173 ? 2.328 -7.972 -1.874 1.00 96.56 173 ILE A C 1
ATOM 1369 O O . ILE A 1 173 ? 3.225 -8.594 -1.305 1.00 96.56 173 ILE A O 1
ATOM 1373 N N . ARG A 1 174 ? 2.545 -7.096 -2.854 1.00 95.94 174 ARG A N 1
ATOM 1374 C CA . ARG A 1 174 ? 3.869 -6.664 -3.286 1.00 95.94 174 ARG A CA 1
ATOM 1375 C C . ARG A 1 174 ? 4.263 -5.400 -2.533 1.00 95.94 174 ARG A C 1
ATOM 1377 O O . ARG A 1 174 ? 3.676 -4.341 -2.766 1.00 95.94 174 ARG A O 1
ATOM 1384 N N . LEU A 1 175 ? 5.290 -5.496 -1.702 1.00 95.25 175 LEU A N 1
ATOM 1385 C CA . LEU A 1 175 ? 5.982 -4.360 -1.105 1.00 95.25 175 LEU A CA 1
ATOM 1386 C C . LEU A 1 175 ? 7.190 -4.013 -1.982 1.00 95.25 175 LEU A C 1
ATOM 1388 O O . LEU A 1 175 ? 7.966 -4.890 -2.366 1.00 95.25 175 LEU A O 1
ATOM 1392 N N . SER A 1 176 ? 7.327 -2.748 -2.366 1.00 93.62 176 SER A N 1
ATOM 1393 C CA . SER A 1 176 ? 8.477 -2.264 -3.133 1.00 93.62 176 SER A CA 1
ATOM 1394 C C . SER A 1 176 ? 8.698 -0.792 -2.909 1.00 93.62 176 SER A C 1
ATOM 1396 O O . SER A 1 176 ? 7.747 -0.007 -2.984 1.00 93.62 176 SER A O 1
ATOM 1398 N N . GLU A 1 177 ? 9.970 -0.418 -2.784 1.00 92.50 177 GLU A N 1
ATOM 1399 C CA . GLU A 1 177 ? 10.376 0.984 -2.714 1.00 92.50 177 GLU A CA 1
ATOM 1400 C C . GLU A 1 177 ? 9.561 1.729 -1.638 1.00 92.50 177 GLU A C 1
ATOM 1402 O O . GLU A 1 177 ? 8.991 2.789 -1.890 1.00 92.50 177 GLU A O 1
ATOM 1407 N N . GLY A 1 178 ? 9.431 1.105 -0.460 1.00 93.50 178 GLY A N 1
ATOM 1408 C CA . GLY A 1 178 ? 8.752 1.670 0.707 1.00 93.50 178 GLY A CA 1
ATOM 1409 C C . GLY A 1 178 ? 7.223 1.671 0.681 1.00 93.50 178 GLY A C 1
ATOM 1410 O O . GLY A 1 178 ? 6.620 2.250 1.576 1.00 93.50 178 GLY A O 1
ATOM 1411 N N . LYS A 1 179 ? 6.574 1.080 -0.331 1.00 96.06 179 LYS A N 1
ATOM 1412 C CA . LYS A 1 179 ? 5.107 1.090 -0.449 1.00 96.06 179 LYS A CA 1
ATOM 1413 C C . LYS A 1 179 ? 4.524 -0.250 -0.868 1.00 96.06 179 LYS A C 1
ATOM 1415 O O . LYS A 1 179 ? 5.177 -1.060 -1.524 1.00 96.06 179 LYS A O 1
ATOM 1420 N N . VAL A 1 180 ? 3.228 -0.416 -0.621 1.00 97.31 180 VAL A N 1
ATOM 1421 C CA . VAL A 1 180 ? 2.404 -1.412 -1.311 1.00 97.31 180 VAL A CA 1
ATOM 1422 C C . VAL A 1 180 ? 2.257 -1.003 -2.775 1.00 97.31 180 VAL A C 1
ATOM 1424 O O . VAL A 1 180 ? 1.709 0.058 -3.076 1.00 97.31 180 VAL A O 1
ATOM 1427 N N . ARG A 1 181 ? 2.737 -1.848 -3.691 1.00 96.19 181 ARG A N 1
ATOM 1428 C CA . ARG A 1 181 ? 2.680 -1.618 -5.145 1.00 96.19 181 ARG A CA 1
ATOM 1429 C C . ARG A 1 181 ? 1.611 -2.423 -5.857 1.00 96.19 181 ARG A C 1
ATOM 1431 O O . ARG A 1 181 ? 1.139 -1.968 -6.896 1.00 96.19 181 ARG A O 1
ATOM 1438 N N . ALA A 1 182 ? 1.231 -3.568 -5.300 1.00 97.00 182 ALA A N 1
ATOM 1439 C CA . ALA A 1 182 ? 0.181 -4.421 -5.835 1.00 97.00 182 ALA A CA 1
ATOM 1440 C C . ALA A 1 182 ? -0.403 -5.323 -4.744 1.00 97.00 182 ALA A C 1
ATOM 1442 O O . ALA A 1 182 ? 0.270 -5.654 -3.767 1.00 97.00 182 ALA A O 1
ATOM 1443 N N . ILE A 1 183 ? -1.652 -5.738 -4.931 1.00 97.62 183 ILE A N 1
ATOM 1444 C CA . ILE A 1 183 ? -2.383 -6.647 -4.051 1.00 97.62 183 ILE A CA 1
ATOM 1445 C C . ILE A 1 183 ? -3.140 -7.643 -4.930 1.00 97.62 183 ILE A C 1
ATOM 1447 O O . ILE A 1 183 ? -4.226 -7.369 -5.429 1.00 97.62 183 ILE A O 1
ATOM 1451 N N . HIS A 1 184 ? -2.568 -8.821 -5.126 1.00 96.25 184 HIS A N 1
ATOM 1452 C CA . HIS A 1 184 ? -3.112 -9.848 -6.002 1.00 96.25 184 HIS A CA 1
ATOM 1453 C C . HIS A 1 184 ? -3.746 -11.012 -5.237 1.00 96.25 184 HIS A C 1
ATOM 1455 O O . HIS A 1 184 ? -3.735 -11.064 -4.012 1.00 96.25 184 HIS A O 1
ATOM 1461 N N . SER A 1 185 ? -4.357 -11.951 -5.959 1.00 94.94 185 SER A N 1
ATOM 1462 C CA . SER A 1 185 ? -4.853 -13.202 -5.378 1.00 94.94 185 SER A CA 1
ATOM 1463 C C . SER A 1 185 ? -3.690 -14.163 -5.124 1.00 94.94 185 SER A C 1
ATOM 1465 O O . SER A 1 185 ? -2.943 -14.440 -6.059 1.00 94.94 185 SER A O 1
ATOM 1467 N N . ALA A 1 186 ? -3.577 -14.707 -3.909 1.00 93.56 186 ALA A N 1
ATOM 1468 C CA . ALA A 1 186 ? -2.595 -15.744 -3.554 1.00 93.56 186 ALA A CA 1
ATOM 1469 C C . ALA A 1 186 ? -3.132 -17.181 -3.746 1.00 93.56 186 ALA A C 1
ATOM 1471 O O . ALA A 1 186 ? -2.546 -18.146 -3.260 1.00 93.56 186 ALA A O 1
ATOM 1472 N N . GLU A 1 187 ? -4.298 -17.330 -4.375 1.00 90.75 187 GLU A N 1
ATOM 1473 C CA . GLU A 1 187 ? -4.934 -18.632 -4.606 1.00 90.75 187 GLU A CA 1
ATOM 1474 C C . GLU A 1 187 ? -4.202 -19.442 -5.695 1.00 90.75 187 GLU A C 1
ATOM 1476 O O . GLU A 1 187 ? -3.434 -18.890 -6.477 1.00 90.75 187 GLU A O 1
ATOM 1481 N N . LYS A 1 188 ? -4.476 -20.752 -5.800 1.00 82.31 188 LYS A N 1
ATOM 1482 C CA . LYS A 1 188 ? -3.788 -21.677 -6.734 1.00 82.31 188 LYS A CA 1
ATOM 1483 C C . LYS A 1 188 ? -3.818 -21.235 -8.210 1.00 82.31 188 LYS A C 1
ATOM 1485 O O . LYS A 1 188 ? -2.852 -21.457 -8.927 1.00 82.31 188 LYS A O 1
ATOM 1490 N N . ASN A 1 189 ? -4.904 -20.588 -8.637 1.00 82.62 189 ASN A N 1
ATOM 1491 C CA . ASN A 1 189 ? -5.057 -19.993 -9.974 1.00 82.62 189 ASN A CA 1
ATOM 1492 C C . ASN A 1 189 ? -5.010 -18.452 -9.908 1.00 82.62 189 ASN A C 1
ATOM 1494 O O . ASN A 1 189 ? -5.689 -17.761 -10.664 1.00 82.62 189 ASN A O 1
ATOM 1498 N N . GLY A 1 190 ? -4.314 -17.925 -8.901 1.00 84.69 190 GLY A N 1
ATOM 1499 C CA . GLY A 1 190 ? -4.113 -16.506 -8.659 1.00 84.69 190 GLY A CA 1
ATOM 1500 C C . GLY A 1 190 ? -2.938 -15.948 -9.454 1.00 84.69 190 GLY A C 1
ATOM 1501 O O . GLY A 1 190 ? -2.584 -16.446 -10.520 1.00 84.69 190 GLY A O 1
ATOM 1502 N N . TYR A 1 191 ? -2.348 -14.879 -8.933 1.00 89.56 191 TYR A N 1
ATOM 1503 C CA . TYR A 1 191 ? -1.233 -14.210 -9.589 1.00 89.56 191 TYR A CA 1
ATOM 1504 C C . TYR A 1 191 ? 0.052 -15.016 -9.436 1.00 89.56 191 TYR A C 1
ATOM 1506 O O . TYR A 1 191 ? 0.381 -15.473 -8.342 1.00 89.56 191 TYR A O 1
ATOM 1514 N N . GLN A 1 192 ? 0.783 -15.155 -10.536 1.00 88.44 192 GLN A N 1
ATOM 1515 C CA . GLN A 1 192 ? 2.093 -15.788 -10.562 1.00 88.44 192 GLN A CA 1
ATOM 1516 C C . GLN A 1 192 ? 3.164 -14.703 -10.632 1.00 88.44 192 GLN A C 1
ATOM 1518 O O . GLN A 1 192 ? 3.090 -13.798 -11.462 1.00 88.44 192 GLN A O 1
ATOM 1523 N N . ILE A 1 193 ? 4.144 -14.783 -9.735 1.00 88.38 193 ILE A N 1
ATOM 1524 C CA . ILE A 1 193 ? 5.264 -13.846 -9.706 1.00 88.38 193 ILE A CA 1
ATOM 1525 C C . ILE A 1 193 ? 6.253 -14.270 -10.791 1.00 88.38 193 ILE A C 1
ATOM 1527 O O . ILE A 1 193 ? 6.829 -15.351 -10.707 1.00 88.38 193 ILE A O 1
ATOM 1531 N N . PHE A 1 194 ? 6.454 -13.404 -11.781 1.00 84.94 194 PHE A N 1
ATOM 1532 C CA . PHE A 1 194 ? 7.492 -13.552 -12.797 1.00 84.94 194 PHE A CA 1
ATOM 1533 C C . PHE A 1 194 ? 8.564 -12.477 -12.591 1.00 84.94 194 PHE A C 1
ATOM 1535 O O . PHE A 1 194 ? 8.209 -11.295 -12.522 1.00 84.94 194 PHE A O 1
ATOM 1542 N N . PRO A 1 195 ? 9.855 -12.842 -12.499 1.00 82.94 195 PRO A N 1
ATOM 1543 C CA . PRO A 1 195 ? 10.935 -11.865 -12.436 1.00 82.94 195 PRO A CA 1
ATOM 1544 C C . PRO A 1 195 ? 10.956 -11.004 -13.704 1.00 82.94 195 PRO A C 1
ATOM 1546 O O . PRO A 1 195 ? 11.111 -11.513 -14.815 1.00 82.94 195 PRO A O 1
ATOM 1549 N N . LEU A 1 196 ? 10.802 -9.685 -13.549 1.00 85.56 196 LEU A N 1
ATOM 1550 C CA . LEU A 1 196 ? 10.760 -8.766 -14.691 1.00 85.56 196 LEU A CA 1
ATOM 1551 C C . LEU A 1 196 ? 12.054 -8.807 -15.511 1.00 85.56 196 LEU A C 1
ATOM 1553 O O . LEU A 1 196 ? 11.989 -8.763 -16.734 1.00 85.56 196 LEU A O 1
ATOM 1557 N N . SER A 1 197 ? 13.214 -8.940 -14.865 1.00 83.06 197 SER A N 1
ATOM 1558 C CA . SER A 1 197 ? 14.503 -9.057 -15.559 1.00 83.06 197 SER A CA 1
ATOM 1559 C C . SER A 1 197 ? 14.539 -10.250 -16.522 1.00 83.06 197 SER A 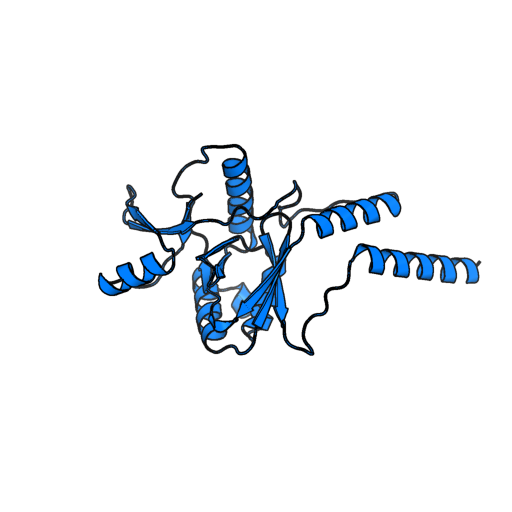C 1
ATOM 1561 O O . SER A 1 197 ? 14.960 -10.106 -17.666 1.00 83.06 197 SER A O 1
ATOM 1563 N N . GLU A 1 198 ? 14.039 -11.413 -16.101 1.00 84.69 198 GLU A N 1
ATOM 1564 C CA . GLU A 1 198 ? 13.974 -12.610 -16.947 1.00 84.69 198 GLU A CA 1
ATOM 1565 C C . GLU A 1 198 ? 13.015 -12.417 -18.124 1.00 84.69 198 GLU A C 1
ATOM 1567 O O . GLU A 1 198 ? 13.363 -12.731 -19.264 1.00 84.69 198 GLU A O 1
ATOM 1572 N N . LEU A 1 199 ? 11.836 -11.841 -17.868 1.00 88.25 199 LEU A N 1
ATOM 1573 C CA . LEU A 1 199 ? 10.835 -11.589 -18.904 1.00 88.25 199 LEU A CA 1
ATOM 1574 C C . LEU A 1 199 ? 11.355 -10.622 -19.974 1.00 88.25 199 LEU A C 1
ATOM 1576 O O . LEU A 1 199 ? 11.234 -10.890 -21.169 1.00 88.25 199 LEU A O 1
ATOM 1580 N N . PHE A 1 200 ? 11.953 -9.504 -19.556 1.00 87.62 200 PHE A N 1
ATOM 1581 C CA . PHE A 1 200 ? 12.510 -8.519 -20.481 1.00 87.62 200 PHE A CA 1
ATOM 1582 C C . PHE A 1 200 ? 13.688 -9.093 -21.270 1.00 87.62 200 PHE A C 1
ATOM 1584 O O . PHE A 1 200 ? 13.825 -8.796 -22.454 1.00 87.62 200 PHE A O 1
ATOM 1591 N N . MET A 1 201 ? 14.511 -9.941 -20.649 1.00 87.06 201 MET A N 1
ATOM 1592 C CA . MET A 1 201 ? 15.648 -10.569 -21.318 1.00 87.06 201 MET A CA 1
ATOM 1593 C C . MET A 1 201 ? 15.166 -11.521 -22.414 1.00 87.06 201 MET A C 1
ATOM 1595 O O . MET A 1 201 ? 15.661 -11.469 -23.538 1.00 87.06 201 MET A O 1
ATOM 1599 N N . GLN A 1 202 ? 14.148 -12.340 -22.132 1.00 88.50 202 GLN A N 1
ATOM 1600 C CA . GLN A 1 202 ? 13.532 -13.197 -23.148 1.00 88.50 202 GLN A CA 1
ATOM 1601 C C . GLN A 1 202 ? 12.892 -12.384 -24.279 1.00 88.50 202 GLN A C 1
ATOM 1603 O O . GLN A 1 202 ? 13.061 -12.727 -25.451 1.00 88.50 202 GLN A O 1
ATOM 1608 N N . ALA A 1 203 ? 12.197 -11.293 -23.946 1.00 89.44 203 ALA A N 1
ATOM 1609 C CA . ALA A 1 203 ? 11.601 -10.407 -24.940 1.00 89.44 203 ALA A CA 1
ATOM 1610 C C . ALA A 1 203 ? 12.662 -9.770 -25.851 1.00 89.44 203 ALA A C 1
ATOM 1612 O O . ALA A 1 203 ? 12.472 -9.731 -27.065 1.00 89.44 203 ALA A O 1
ATOM 1613 N N . SER A 1 204 ? 13.792 -9.327 -25.295 1.00 87.88 204 SER A N 1
ATOM 1614 C CA . SER A 1 204 ? 14.890 -8.758 -26.079 1.00 87.88 204 SER A CA 1
ATOM 1615 C C . SER A 1 204 ? 15.504 -9.771 -27.044 1.00 87.88 204 SER A C 1
ATOM 1617 O O . SER A 1 204 ? 15.611 -9.495 -28.240 1.00 87.88 204 SER A O 1
ATOM 1619 N N . VAL A 1 205 ? 15.820 -10.980 -26.562 1.00 88.19 205 VAL A N 1
ATOM 1620 C CA . VAL A 1 205 ? 16.351 -12.062 -27.409 1.00 88.19 205 VAL A CA 1
ATOM 1621 C C . VAL A 1 205 ? 15.406 -12.356 -28.574 1.00 88.19 205 VAL A C 1
ATOM 1623 O O . VAL A 1 205 ? 15.856 -12.497 -29.712 1.00 88.19 205 VAL A O 1
ATOM 1626 N N . TYR A 1 206 ? 14.098 -12.406 -28.310 1.00 90.06 206 TYR A N 1
ATOM 1627 C CA . TYR A 1 206 ? 13.090 -12.612 -29.346 1.00 90.06 206 TYR A CA 1
ATOM 1628 C C . T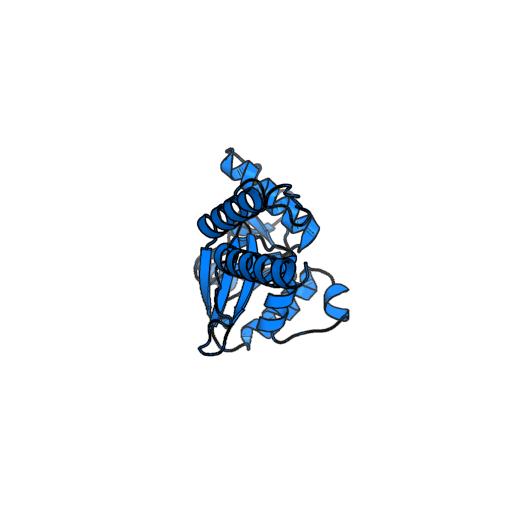YR A 1 206 ? 13.068 -11.467 -30.369 1.00 90.06 206 TYR A C 1
ATOM 1630 O O . TYR A 1 206 ? 13.149 -11.719 -31.569 1.00 90.06 206 TYR A O 1
ATOM 1638 N N . ILE A 1 207 ? 13.007 -10.212 -29.910 1.00 88.62 207 ILE A N 1
ATOM 1639 C CA . ILE A 1 207 ? 12.958 -9.030 -30.786 1.00 88.62 207 ILE A CA 1
ATOM 1640 C C . ILE A 1 207 ? 14.200 -8.959 -31.678 1.00 88.62 207 ILE A C 1
ATOM 1642 O O . ILE A 1 207 ? 14.072 -8.747 -32.883 1.00 88.62 207 ILE A O 1
ATOM 1646 N N . HIS A 1 208 ? 15.393 -9.172 -31.119 1.00 87.06 208 HIS A N 1
ATOM 1647 C CA . HIS A 1 208 ? 16.630 -9.186 -31.896 1.00 87.06 208 HIS A CA 1
ATOM 1648 C C . HIS A 1 208 ? 16.670 -10.342 -32.898 1.00 87.06 208 HIS A C 1
ATOM 1650 O O . HIS A 1 208 ? 17.056 -10.135 -34.047 1.00 87.06 208 HIS A O 1
ATOM 1656 N N . GLY A 1 209 ? 16.230 -11.535 -32.492 1.00 88.38 209 GLY A N 1
ATOM 1657 C CA . GLY A 1 209 ? 16.171 -12.699 -33.373 1.00 88.38 209 GLY A CA 1
ATOM 1658 C C . GLY A 1 209 ? 15.236 -12.500 -34.567 1.00 88.38 209 GLY A C 1
ATOM 1659 O O . GLY A 1 209 ? 15.594 -12.861 -35.684 1.00 88.38 209 GLY A O 1
ATOM 1660 N N . GLU A 1 210 ? 14.060 -11.906 -34.359 1.00 88.69 210 GLU A N 1
ATOM 1661 C CA . GLU A 1 210 ? 13.127 -11.592 -35.448 1.00 88.69 210 GLU A CA 1
ATOM 1662 C C . GLU A 1 210 ? 13.625 -10.437 -36.324 1.00 88.69 210 GLU A C 1
ATOM 1664 O O . GLU A 1 210 ? 13.514 -10.505 -37.545 1.00 88.69 210 GLU A O 1
ATOM 1669 N N . TYR A 1 211 ? 14.236 -9.407 -35.733 1.00 82.69 211 TYR A N 1
ATOM 1670 C CA . TYR A 1 211 ? 14.795 -8.287 -36.489 1.00 82.69 211 TYR A CA 1
ATOM 1671 C C . TYR A 1 211 ? 15.885 -8.736 -37.472 1.00 82.69 211 TYR A C 1
ATOM 1673 O O . TYR A 1 211 ? 15.857 -8.346 -38.639 1.00 82.69 211 TYR A O 1
ATOM 1681 N N . GLU A 1 212 ? 16.799 -9.610 -37.045 1.00 81.31 212 GLU A N 1
ATOM 1682 C CA . GLU A 1 212 ? 17.846 -10.148 -37.924 1.00 81.31 212 GLU A CA 1
ATOM 1683 C C . GLU A 1 212 ? 17.286 -11.005 -39.071 1.00 81.31 212 GLU A C 1
ATOM 1685 O O . GLU A 1 212 ? 17.885 -11.041 -40.137 1.00 81.31 212 GLU A O 1
ATOM 1690 N N . LYS A 1 213 ? 16.114 -11.638 -38.911 1.00 83.75 213 LYS A N 1
ATOM 1691 C CA . LYS A 1 213 ? 15.442 -12.374 -40.003 1.00 83.75 213 LYS A CA 1
ATOM 1692 C C . LYS A 1 213 ? 14.796 -11.465 -41.052 1.00 83.75 213 LYS A C 1
ATOM 1694 O O . LYS A 1 213 ? 14.431 -11.946 -42.121 1.00 83.75 213 LYS A O 1
ATOM 1699 N N . THR A 1 214 ? 14.586 -10.190 -40.725 1.00 74.81 214 THR A N 1
ATOM 1700 C CA . THR A 1 214 ? 13.958 -9.200 -41.620 1.00 74.81 214 THR A CA 1
ATOM 1701 C C . THR A 1 214 ? 14.957 -8.322 -42.374 1.00 74.81 214 THR A C 1
ATOM 1703 O O . THR A 1 214 ? 14.537 -7.499 -43.188 1.00 74.81 214 THR A O 1
ATOM 1706 N N . LYS A 1 215 ? 16.256 -8.486 -42.106 1.00 58.53 215 LYS A N 1
ATOM 1707 C CA . LYS A 1 215 ? 17.346 -7.907 -42.901 1.00 58.53 215 LYS A CA 1
ATOM 1708 C C . LYS A 1 215 ? 17.712 -8.822 -44.062 1.00 58.53 215 LYS A C 1
ATOM 1710 O O . LYS A 1 215 ? 18.086 -8.262 -45.115 1.00 58.53 215 LYS A O 1
#

pLDDT: mean 91.38, std 6.01, range [58.53, 97.94]

Radius of gyration: 19.7 Å; chains: 1; bounding box: 40×42×69 Å

Organism: NCBI:txid2838494